Protein AF-0000000068601080 (afdb_homodimer)

Solvent-accessible surface area (backbone atoms only — not comparable to full-atom values): 17353 Å² total; per-residue (Å²): 136,83,79,78,81,78,76,80,78,76,79,77,74,76,77,76,74,72,73,73,73,66,69,70,67,55,60,70,76,68,55,70,66,41,68,50,76,50,75,50,63,46,42,68,66,45,46,52,53,50,23,64,68,40,53,38,71,32,44,40,51,32,81,87,41,61,14,24,73,41,31,69,57,75,30,83,54,38,27,47,54,66,63,56,60,55,36,36,54,56,14,50,43,24,71,77,40,62,26,50,38,72,39,31,40,38,39,37,47,70,42,85,45,47,64,66,45,52,29,36,41,36,41,28,36,64,42,71,60,88,46,39,36,33,27,41,36,40,32,22,34,62,88,79,57,50,60,24,37,35,41,42,33,32,30,39,42,37,73,89,138,83,80,78,79,78,75,79,79,76,78,76,72,76,76,75,73,72,72,74,74,67,68,70,67,55,60,69,76,70,55,71,66,41,68,52,76,48,74,49,62,45,44,67,65,45,46,52,52,49,22,64,68,40,52,37,71,32,45,39,50,31,82,88,40,63,14,23,71,40,31,67,55,76,29,82,55,38,28,45,54,66,64,57,62,54,36,36,55,56,14,51,44,25,71,75,39,61,27,50,38,72,40,30,38,38,38,38,48,69,42,84,46,46,64,66,43,51,29,36,41,36,44,28,36,64,43,72,60,88,46,37,36,34,29,41,37,39,31,22,33,63,89,78,57,51,60,24,36,35,40,41,33,33,30,40,42,36,71,90

Structure (mmCIF, N/CA/C/O backbone):
data_AF-0000000068601080-model_v1
#
loop_
_entity.id
_entity.type
_entity.pdbx_description
1 polymer 'MaoC-like domain'
#
loop_
_atom_site.group_PDB
_atom_site.id
_atom_site.type_symbol
_atom_site.label_atom_id
_atom_site.label_alt_id
_atom_site.label_comp_id
_atom_site.label_asym_id
_atom_site.label_entity_id
_atom_site.label_seq_id
_atom_site.pdbx_PDB_ins_code
_atom_site.Cartn_x
_atom_site.Cartn_y
_atom_site.Cartn_z
_atom_site.occupancy
_atom_site.B_iso_or_equiv
_atom_site.auth_seq_id
_atom_site.auth_comp_id
_atom_site.auth_asym_id
_atom_site.auth_atom_id
_atom_site.pdbx_PDB_model_num
ATOM 1 N N . MET A 1 1 ? 8.609 -62.25 -69.125 1 32.72 1 MET A N 1
ATOM 2 C CA . MET A 1 1 ? 7.523 -62 -68.188 1 32.72 1 MET A CA 1
ATOM 3 C C . MET A 1 1 ? 8.023 -61.219 -67 1 32.72 1 MET A C 1
ATOM 5 O O . MET A 1 1 ? 8.828 -61.75 -66.188 1 32.72 1 MET A O 1
ATOM 9 N N . LEU A 1 2 ? 8.219 -59.906 -67.125 1 37.47 2 LEU A N 1
ATOM 10 C CA . LEU A 1 2 ? 8.891 -58.875 -66.375 1 37.47 2 LEU A CA 1
ATOM 11 C C . LEU A 1 2 ? 8.125 -58.594 -65.062 1 37.47 2 LEU A C 1
ATOM 13 O O . LEU A 1 2 ? 6.977 -58.125 -65.062 1 37.47 2 LEU A O 1
ATOM 17 N N . ALA A 1 3 ? 8.344 -59.406 -64.062 1 38.16 3 ALA A N 1
ATOM 18 C CA . ALA A 1 3 ? 7.711 -59.375 -62.719 1 38.16 3 ALA A CA 1
ATOM 19 C C . ALA A 1 3 ? 7.926 -58 -62.062 1 38.16 3 ALA A C 1
ATOM 21 O O . ALA A 1 3 ? 9.062 -57.562 -61.906 1 38.16 3 ALA A O 1
ATOM 22 N N . ARG A 1 4 ? 7.043 -57 -62.25 1 35.06 4 ARG A N 1
ATOM 23 C CA . ARG A 1 4 ? 7.047 -55.656 -61.688 1 35.06 4 ARG A CA 1
ATOM 24 C C . ARG A 1 4 ? 6.996 -55.688 -60.188 1 35.06 4 ARG A C 1
ATOM 26 O O . ARG A 1 4 ? 6.078 -56.281 -59.594 1 35.06 4 ARG A O 1
ATOM 33 N N . ILE A 1 5 ? 8.102 -55.688 -59.406 1 36.66 5 ILE A N 1
ATOM 34 C CA . ILE A 1 5 ? 8.312 -55.656 -57.969 1 36.66 5 ILE A CA 1
ATOM 35 C C . ILE A 1 5 ? 7.645 -54.406 -57.375 1 36.66 5 ILE A C 1
ATOM 37 O O . ILE A 1 5 ? 8.016 -53.281 -57.719 1 36.66 5 ILE A O 1
ATOM 41 N N . THR A 1 6 ? 6.34 -54.406 -57.156 1 35.53 6 THR A N 1
ATOM 42 C CA . THR A 1 6 ? 5.621 -53.281 -56.531 1 35.53 6 THR A CA 1
ATOM 43 C C . THR A 1 6 ? 6.121 -53.062 -55.125 1 35.53 6 THR A C 1
ATOM 45 O O . THR A 1 6 ? 6.145 -53.969 -54.312 1 35.53 6 THR A O 1
ATOM 48 N N . ALA A 1 7 ? 7.133 -52.156 -54.875 1 38.5 7 ALA A N 1
ATOM 49 C CA . ALA A 1 7 ? 7.723 -51.75 -53.594 1 38.5 7 ALA A CA 1
ATOM 50 C C . ALA A 1 7 ? 6.668 -51.156 -52.688 1 38.5 7 ALA A C 1
ATOM 52 O O . ALA A 1 7 ? 5.902 -50.281 -53.094 1 38.5 7 ALA A O 1
ATOM 53 N N . PRO A 1 8 ? 6.133 -51.938 -51.688 1 40.75 8 PRO A N 1
ATOM 54 C CA . PRO A 1 8 ? 5.125 -51.375 -50.781 1 40.75 8 PRO A CA 1
ATOM 55 C C . PRO A 1 8 ? 5.613 -50.125 -50.031 1 40.75 8 PRO A C 1
ATOM 57 O O . PRO A 1 8 ? 6.781 -50.062 -49.625 1 40.75 8 PRO A O 1
ATOM 60 N N . SER A 1 9 ? 5.254 -48.906 -50.438 1 34.66 9 SER A N 1
ATOM 61 C CA . SER A 1 9 ? 5.566 -47.625 -49.781 1 34.66 9 SER A CA 1
ATOM 62 C C . SER A 1 9 ? 5.066 -47.594 -48.344 1 34.66 9 SER A C 1
ATOM 64 O O . SER A 1 9 ? 3.861 -47.656 -48.094 1 34.66 9 SER A O 1
ATOM 66 N N . ARG A 1 10 ? 5.66 -48.312 -47.406 1 35.09 10 ARG A N 1
ATOM 67 C CA . ARG A 1 10 ? 5.246 -48.25 -46 1 35.09 10 ARG A CA 1
ATOM 68 C C . ARG A 1 10 ? 5.25 -46.812 -45.5 1 35.09 10 ARG A C 1
ATOM 70 O O . ARG A 1 10 ? 6.254 -46.094 -45.625 1 35.09 10 ARG A O 1
ATOM 77 N N . ALA A 1 11 ? 4.121 -46.062 -45.5 1 37.97 11 ALA A N 1
ATOM 78 C CA . ALA A 1 11 ? 3.881 -44.75 -44.938 1 37.97 11 ALA A CA 1
ATOM 79 C C . ALA A 1 11 ? 4.309 -44.688 -43.469 1 37.97 11 ALA A C 1
ATOM 81 O O . ALA A 1 11 ? 3.869 -45.531 -42.656 1 37.97 11 ALA A O 1
ATOM 82 N N . TRP A 1 12 ? 5.594 -44.344 -43.125 1 34.25 12 TRP A N 1
ATOM 83 C CA . TRP A 1 12 ? 6.121 -44.062 -41.781 1 34.25 12 TRP A CA 1
ATOM 84 C C . TRP A 1 12 ? 5.285 -43.031 -41.062 1 34.25 12 TRP A C 1
ATOM 86 O O . TRP A 1 12 ? 5.133 -41.906 -41.562 1 34.25 12 TRP A O 1
ATOM 96 N N . THR A 1 13 ? 4.09 -43.406 -40.562 1 36.66 13 THR A N 1
ATOM 97 C CA . THR A 1 13 ? 3.389 -42.406 -39.75 1 36.66 13 THR A CA 1
ATOM 98 C C . THR A 1 13 ? 4.254 -41.969 -38.562 1 36.66 13 THR A C 1
ATOM 100 O O . THR A 1 13 ? 4.719 -42.781 -37.781 1 36.66 13 THR A O 1
ATOM 103 N N . PRO A 1 14 ? 4.957 -40.812 -38.688 1 38.06 14 PRO A N 1
ATOM 104 C CA . PRO A 1 14 ? 5.734 -40.344 -37.562 1 38.06 14 PRO A CA 1
ATOM 105 C C . PRO A 1 14 ? 4.879 -40.156 -36.312 1 38.06 14 PRO A C 1
ATOM 107 O O . PRO A 1 14 ? 3.822 -39.5 -36.375 1 38.06 14 PRO A O 1
ATOM 110 N N . THR A 1 15 ? 4.738 -41.156 -35.469 1 36.62 15 THR A N 1
ATOM 111 C CA . THR A 1 15 ? 4.188 -40.906 -34.156 1 36.62 15 THR A CA 1
ATOM 112 C C . THR A 1 15 ? 4.926 -39.781 -33.438 1 36.62 15 THR A C 1
ATOM 114 O O . THR A 1 15 ? 6.125 -39.875 -33.188 1 36.62 15 THR A O 1
ATOM 117 N N . SER A 1 16 ? 4.66 -38.469 -33.875 1 33.81 16 SER A N 1
ATOM 118 C CA . SER A 1 16 ? 5.191 -37.344 -33.125 1 33.81 16 SER A CA 1
ATOM 119 C C . SER A 1 16 ? 4.953 -37.5 -31.625 1 33.81 16 SER A C 1
ATOM 121 O O . SER A 1 16 ? 3.811 -37.594 -31.172 1 33.81 16 SER A O 1
ATOM 123 N N . LEU A 1 17 ? 5.77 -38.25 -30.938 1 36.44 17 LEU A N 1
ATOM 124 C CA . LEU A 1 17 ? 5.793 -38.156 -29.484 1 36.44 17 LEU A CA 1
ATOM 125 C C . LEU A 1 17 ? 5.922 -36.719 -29.031 1 36.44 17 LEU A C 1
ATOM 127 O O . LEU A 1 17 ? 6.977 -36.094 -29.203 1 36.44 17 LEU A O 1
ATOM 131 N N . PHE A 1 18 ? 4.93 -35.969 -29.172 1 36.31 18 PHE A N 1
ATOM 132 C CA . PHE A 1 18 ? 4.934 -34.719 -28.391 1 36.31 18 PHE A CA 1
ATOM 133 C C . PHE A 1 18 ? 5.219 -35 -26.922 1 36.31 18 PHE A C 1
ATOM 135 O O . PHE A 1 18 ? 4.352 -35.5 -26.203 1 36.31 18 PHE A O 1
ATOM 142 N N . SER A 1 19 ? 6.434 -35.438 -26.641 1 34.19 19 SER A N 1
ATOM 143 C CA . SER A 1 19 ? 6.809 -35.312 -25.234 1 34.19 19 SER A CA 1
ATOM 144 C C . SER A 1 19 ? 6.395 -33.969 -24.672 1 34.19 19 SER A C 1
ATOM 146 O O . SER A 1 19 ? 6.848 -32.906 -25.156 1 34.19 19 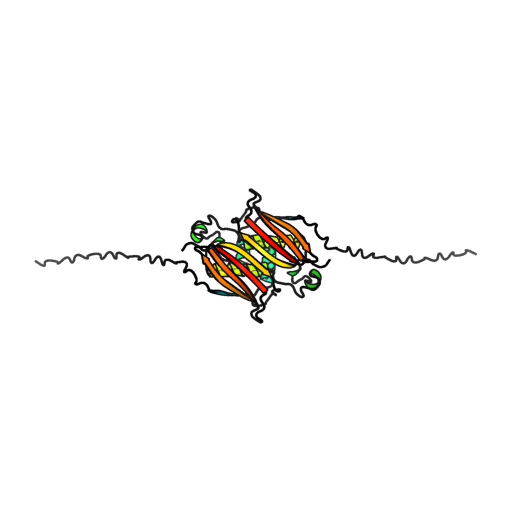SER A O 1
ATOM 148 N N . ARG A 1 20 ? 5.129 -33.812 -24.375 1 34.22 20 ARG A N 1
ATOM 149 C CA . ARG A 1 20 ? 4.746 -32.688 -23.5 1 34.22 20 ARG A CA 1
ATOM 150 C C . ARG A 1 20 ? 5.734 -32.531 -22.359 1 34.22 20 ARG A C 1
ATOM 152 O O . ARG A 1 20 ? 5.699 -33.312 -21.391 1 34.22 20 ARG A O 1
ATOM 159 N N . LEU A 1 21 ? 6.941 -32.156 -22.688 1 33.47 21 LEU A N 1
ATOM 160 C CA . LEU A 1 21 ? 7.727 -31.594 -21.594 1 33.47 21 LEU A CA 1
ATOM 161 C C . LEU A 1 21 ? 6.891 -30.625 -20.75 1 33.47 21 LEU A C 1
ATOM 163 O O . LEU A 1 21 ? 6.672 -29.484 -21.156 1 33.47 21 LEU A O 1
ATOM 167 N N . VAL A 1 22 ? 5.84 -31.094 -20.219 1 33.34 22 VAL A N 1
ATOM 168 C CA . VAL A 1 22 ? 5.312 -30.312 -19.109 1 33.34 22 VAL A CA 1
ATOM 169 C C . VAL A 1 22 ? 6.453 -29.906 -18.172 1 33.34 22 VAL A C 1
ATOM 171 O O . VAL A 1 22 ? 7.051 -30.766 -17.516 1 33.34 22 VAL A O 1
ATOM 174 N N . SER A 1 23 ? 7.395 -29.109 -18.688 1 34.5 23 SER A N 1
ATOM 175 C CA . SER A 1 23 ? 8.25 -28.484 -17.688 1 34.5 23 SER A CA 1
ATOM 176 C C . SER A 1 23 ? 7.473 -28.172 -16.406 1 34.5 23 SER A C 1
ATOM 178 O O . SER A 1 23 ? 6.48 -27.438 -16.453 1 34.5 23 SER A O 1
ATOM 180 N N . SER A 1 24 ? 7.336 -29.172 -15.578 1 35.19 24 SER A N 1
ATOM 181 C CA . SER A 1 24 ? 6.93 -28.859 -14.211 1 35.19 24 SER A CA 1
ATOM 182 C C . SER A 1 24 ? 7.465 -27.516 -13.766 1 35.19 24 SER A C 1
ATOM 184 O O . SER A 1 24 ? 8.672 -27.328 -13.617 1 35.19 24 SER A O 1
ATOM 186 N N . ARG A 1 25 ? 7.109 -26.453 -14.375 1 37.78 25 ARG A N 1
ATOM 187 C CA . ARG A 1 25 ? 7.434 -25.219 -13.672 1 37.78 25 ARG A CA 1
ATOM 188 C C . ARG A 1 25 ? 7.324 -25.391 -12.156 1 37.78 25 ARG A C 1
ATOM 190 O O . ARG A 1 25 ? 6.23 -25.328 -11.594 1 37.78 25 ARG A O 1
ATOM 197 N N . CYS A 1 26 ? 7.879 -26.531 -11.633 1 37.28 26 CYS A N 1
ATOM 198 C CA . CYS A 1 26 ? 8.031 -26.625 -10.188 1 37.28 26 CYS A CA 1
ATOM 199 C C . CYS A 1 26 ? 8.328 -25.266 -9.578 1 37.28 26 CYS A C 1
ATOM 201 O O . CYS A 1 26 ? 9.219 -24.547 -10.047 1 37.28 26 CYS A O 1
ATOM 203 N N . ALA A 1 27 ? 7.383 -24.469 -9.117 1 44.84 27 ALA A N 1
ATOM 204 C CA . ALA A 1 27 ? 7.695 -23.359 -8.219 1 44.84 27 ALA A CA 1
ATOM 205 C C . ALA A 1 27 ? 8.961 -23.641 -7.414 1 44.84 27 ALA A C 1
ATOM 207 O O . ALA A 1 27 ? 8.969 -24.516 -6.543 1 44.84 27 ALA A O 1
ATOM 208 N N . SER A 1 28 ? 10.07 -23.797 -7.945 1 47.91 28 SER A N 1
ATOM 209 C CA . SER A 1 28 ? 11.336 -23.938 -7.234 1 47.91 28 SER A CA 1
ATOM 210 C C . SER A 1 28 ? 11.344 -23.125 -5.945 1 47.91 28 SER A C 1
ATOM 212 O O . SER A 1 28 ? 11.031 -21.938 -5.957 1 47.91 28 SER A O 1
ATOM 214 N N . SER A 1 29 ? 10.906 -23.75 -4.742 1 59 29 SER A N 1
ATOM 215 C CA . SER A 1 29 ? 11.164 -23.203 -3.416 1 59 29 SER A CA 1
ATOM 216 C C . SER A 1 29 ? 12.453 -22.375 -3.396 1 59 29 SER A C 1
ATOM 218 O O . SER A 1 29 ? 13.508 -22.859 -3.812 1 59 29 SER A O 1
ATOM 220 N N . SER A 1 30 ? 12.273 -21.203 -3.625 1 64.94 30 SER A N 1
ATOM 221 C CA . SER A 1 30 ? 13.469 -20.391 -3.416 1 64.94 30 SER A CA 1
ATOM 222 C C . SER A 1 30 ? 14.141 -20.734 -2.09 1 64.94 30 SER A C 1
ATOM 224 O O . SER A 1 30 ? 13.469 -21.094 -1.123 1 64.94 30 SER A O 1
ATOM 226 N N . ARG A 1 31 ? 15.398 -20.938 -2.219 1 76.06 31 ARG A N 1
ATOM 227 C CA . ARG A 1 31 ? 16.172 -21.156 -1 1 76.06 31 ARG A CA 1
ATOM 228 C C . ARG A 1 31 ? 16.047 -19.969 -0.051 1 76.06 31 ARG A C 1
ATOM 230 O O . ARG A 1 31 ? 16.047 -18.812 -0.486 1 76.06 31 ARG A O 1
ATOM 237 N N . GLU A 1 32 ? 15.773 -20.328 1.201 1 84.56 32 GLU A N 1
ATOM 238 C CA . GLU A 1 32 ? 15.797 -19.28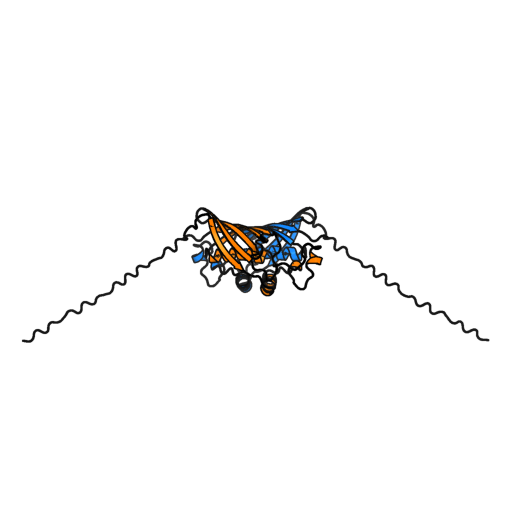1 2.223 1 84.56 32 GLU A CA 1
ATOM 239 C C . GLU A 1 32 ? 17.047 -18.406 2.094 1 84.56 32 GLU A C 1
ATOM 241 O O . GLU A 1 32 ? 18.141 -18.922 1.858 1 84.56 32 GLU A O 1
ATOM 246 N N . GLY A 1 33 ? 16.797 -17.078 1.943 1 85.38 33 GLY A N 1
ATOM 247 C CA . GLY A 1 33 ? 17.875 -16.109 1.733 1 85.38 33 GLY A CA 1
ATOM 248 C C . GLY A 1 33 ? 17.922 -15.578 0.315 1 85.38 33 GLY A C 1
ATOM 249 O O . GLY A 1 33 ? 18.562 -14.562 0.053 1 85.38 33 GLY A O 1
ATOM 250 N N . ALA A 1 34 ? 17.25 -16.25 -0.566 1 93.88 34 ALA A N 1
ATOM 251 C CA . ALA A 1 34 ? 17.172 -15.727 -1.932 1 93.88 34 ALA A CA 1
ATOM 252 C C . ALA A 1 34 ? 16.438 -14.383 -1.972 1 93.88 34 ALA A C 1
ATOM 254 O O . ALA A 1 34 ? 15.555 -14.133 -1.159 1 93.88 34 ALA A O 1
ATOM 255 N N . ALA A 1 35 ? 16.969 -13.531 -2.963 1 97.62 35 ALA A N 1
ATOM 256 C CA . ALA A 1 35 ? 16.359 -12.203 -3.055 1 97.62 35 ALA A CA 1
ATOM 257 C C . ALA A 1 35 ? 16.172 -11.789 -4.512 1 97.62 35 ALA A C 1
ATOM 259 O O . ALA A 1 35 ? 16.859 -12.289 -5.402 1 97.62 35 ALA A O 1
ATOM 260 N N . TYR A 1 36 ? 15.148 -11.062 -4.746 1 98 36 TYR A N 1
ATOM 261 C CA . TYR A 1 36 ? 14.891 -10.383 -6.012 1 98 36 TYR A CA 1
ATOM 262 C C . TYR A 1 36 ? 15 -8.867 -5.844 1 98 36 TYR A C 1
ATOM 264 O O . TYR A 1 36 ? 14.445 -8.305 -4.902 1 98 36 TYR A O 1
ATOM 272 N N . THR A 1 37 ? 15.789 -8.227 -6.758 1 98.31 37 THR A N 1
ATOM 273 C CA . THR A 1 37 ? 16.016 -6.789 -6.676 1 98.31 37 THR A CA 1
ATOM 274 C C . THR A 1 37 ? 15.719 -6.121 -8.016 1 98.31 37 THR A C 1
ATOM 276 O O . THR A 1 37 ? 15.992 -6.691 -9.078 1 98.31 37 THR A O 1
ATOM 279 N N . GLN A 1 38 ? 15.148 -4.957 -7.988 1 98.5 38 GLN A N 1
ATOM 280 C CA . GLN A 1 38 ? 14.953 -4.109 -9.156 1 98.5 38 GLN A CA 1
ATOM 281 C C . GLN A 1 38 ? 15.141 -2.635 -8.812 1 98.5 38 GLN A C 1
ATOM 283 O O . GLN A 1 38 ? 15.055 -2.254 -7.641 1 98.5 38 GLN A O 1
ATOM 288 N N . LYS A 1 39 ? 15.445 -1.848 -9.789 1 98.69 39 LYS A N 1
ATOM 289 C CA . LYS A 1 39 ? 15.547 -0.404 -9.602 1 98.69 39 LYS A CA 1
ATOM 290 C C . LYS A 1 39 ? 14.328 0.313 -10.164 1 98.69 39 LYS A C 1
ATOM 292 O O . LYS A 1 39 ? 13.688 -0.176 -11.102 1 98.69 39 LYS A O 1
ATOM 297 N N . ARG A 1 40 ? 14.039 1.429 -9.555 1 98.44 40 ARG A N 1
ATOM 298 C CA . ARG A 1 40 ? 12.891 2.227 -9.984 1 98.44 40 ARG A CA 1
ATOM 299 C C . ARG A 1 40 ? 13.086 3.697 -9.625 1 98.44 40 ARG A C 1
ATOM 301 O O . ARG A 1 40 ? 13.57 4.02 -8.547 1 98.44 40 ARG A O 1
ATOM 308 N N . THR A 1 41 ? 12.797 4.539 -10.562 1 98.69 41 THR A N 1
ATOM 309 C CA . THR A 1 41 ? 12.695 5.973 -10.312 1 98.69 41 THR A CA 1
ATOM 310 C C . THR A 1 41 ? 11.25 6.441 -10.422 1 98.69 41 THR A C 1
ATOM 312 O O . THR A 1 41 ? 10.57 6.16 -11.414 1 98.69 41 THR A O 1
ATOM 315 N N . PHE A 1 42 ? 10.773 7.105 -9.406 1 98.62 42 PHE A N 1
ATOM 316 C CA . PHE A 1 42 ? 9.414 7.629 -9.422 1 98.62 42 PHE A CA 1
ATOM 317 C C . PHE A 1 42 ? 9.383 9.047 -9.977 1 98.62 42 PHE A C 1
ATOM 319 O O . PHE A 1 42 ? 10.109 9.922 -9.5 1 98.62 42 PHE A O 1
ATOM 326 N N . THR A 1 43 ? 8.492 9.242 -10.914 1 98.38 43 THR A N 1
ATOM 327 C CA . THR A 1 43 ? 8.391 10.539 -11.578 1 98.38 43 THR A CA 1
ATOM 328 C C . THR A 1 43 ? 7.211 11.336 -11.031 1 98.38 43 THR A C 1
ATOM 330 O O . THR A 1 43 ? 6.383 10.797 -10.289 1 98.38 43 THR A O 1
ATOM 333 N N . GLU A 1 44 ? 7.176 12.633 -11.453 1 97.69 44 GLU A N 1
ATOM 334 C CA . GLU A 1 44 ? 6.02 13.453 -11.102 1 97.69 44 GLU A CA 1
ATOM 335 C C . GLU A 1 44 ? 4.734 12.867 -11.68 1 97.69 44 GLU A C 1
ATOM 337 O O . GLU A 1 44 ? 3.682 12.914 -11.039 1 97.69 44 GLU A O 1
ATOM 342 N N . ARG A 1 45 ? 4.828 12.352 -12.859 1 98.19 45 ARG A N 1
ATOM 343 C CA . ARG A 1 45 ? 3.668 11.734 -13.492 1 98.19 45 ARG A CA 1
ATOM 344 C C . ARG A 1 45 ? 3.193 10.523 -12.688 1 98.19 45 ARG A C 1
ATOM 346 O O . ARG A 1 45 ? 1.989 10.289 -12.57 1 98.19 45 ARG A O 1
ATOM 353 N N . ASP A 1 46 ? 4.141 9.734 -12.164 1 98.75 46 ASP A N 1
ATOM 354 C CA . ASP A 1 46 ? 3.77 8.609 -11.305 1 98.75 46 ASP A CA 1
ATOM 355 C C . ASP A 1 46 ? 2.967 9.086 -10.094 1 98.75 46 ASP A C 1
ATOM 357 O O . ASP A 1 46 ? 1.941 8.492 -9.758 1 98.75 46 ASP A O 1
ATOM 361 N N . VAL A 1 47 ? 3.451 10.18 -9.461 1 98.62 47 VAL A N 1
ATOM 362 C CA . VAL A 1 47 ? 2.812 10.727 -8.266 1 98.62 47 VAL A CA 1
ATOM 363 C C . VAL A 1 47 ? 1.401 11.195 -8.602 1 98.62 47 VAL A C 1
ATOM 365 O O . VAL A 1 47 ? 0.446 10.883 -7.891 1 98.62 47 VAL A O 1
ATOM 368 N N . GLU A 1 48 ? 1.26 11.867 -9.703 1 98.31 48 GLU A N 1
ATOM 369 C CA . GLU A 1 48 ? -0.04 12.383 -10.117 1 98.31 48 GLU A CA 1
ATOM 370 C C . GLU A 1 48 ? -1.002 11.242 -10.453 1 98.31 48 GLU A C 1
ATOM 372 O O . GLU A 1 48 ? -2.17 11.273 -10.062 1 98.31 48 GLU A O 1
ATOM 377 N N . THR A 1 49 ? -0.531 10.297 -11.188 1 98.88 49 THR A N 1
ATOM 378 C CA . THR A 1 49 ? -1.355 9.156 -11.562 1 98.88 49 THR A CA 1
ATOM 379 C C . THR A 1 49 ? -1.799 8.375 -10.328 1 98.88 49 THR A C 1
ATOM 381 O O . THR A 1 49 ? -2.967 7.996 -10.211 1 98.88 49 THR A O 1
ATOM 384 N N . PHE A 1 50 ? -0.866 8.172 -9.398 1 98.94 50 PHE A N 1
ATOM 385 C CA . PHE A 1 50 ? -1.185 7.445 -8.172 1 98.94 50 PHE A CA 1
ATOM 386 C C . PHE A 1 50 ? -2.221 8.195 -7.352 1 98.94 50 PHE A C 1
ATOM 388 O O . PHE A 1 50 ? -3.178 7.602 -6.852 1 98.94 50 PHE A O 1
ATOM 395 N N . ALA A 1 51 ? -2.012 9.484 -7.242 1 98.75 51 ALA A N 1
ATOM 396 C CA . ALA A 1 51 ? -2.98 10.305 -6.52 1 98.75 51 ALA A CA 1
ATOM 397 C C . ALA A 1 51 ? -4.367 10.188 -7.141 1 98.75 51 ALA A C 1
ATOM 399 O O . ALA A 1 51 ? -5.363 10.047 -6.43 1 98.75 51 ALA A O 1
ATOM 400 N N . SER A 1 52 ? -4.355 10.234 -8.398 1 98.44 52 SER A N 1
ATOM 401 C CA . SER A 1 52 ? -5.629 10.203 -9.117 1 98.44 52 SER A CA 1
ATOM 402 C C . SER A 1 52 ? -6.336 8.867 -8.922 1 98.44 52 SER A C 1
ATOM 404 O O . SER A 1 52 ? -7.535 8.828 -8.641 1 98.44 52 SER A O 1
ATOM 406 N N . VAL A 1 53 ? -5.629 7.781 -9 1 98.88 53 VAL A N 1
ATOM 407 C CA . VAL A 1 53 ? -6.281 6.477 -8.977 1 98.88 53 VAL A CA 1
ATOM 408 C C . VAL A 1 53 ? -6.629 6.094 -7.539 1 98.88 53 VAL A C 1
ATOM 410 O O . VAL A 1 53 ? -7.629 5.414 -7.297 1 98.88 53 VAL A O 1
ATOM 413 N N . THR A 1 54 ? -5.914 6.539 -6.547 1 98.75 54 THR A N 1
ATOM 414 C CA . THR A 1 54 ? -6.16 6.16 -5.16 1 98.75 54 THR A CA 1
ATOM 415 C C . THR A 1 54 ? -7.055 7.184 -4.465 1 98.75 54 THR A C 1
ATOM 417 O O . THR A 1 54 ? -7.688 6.883 -3.453 1 98.75 54 THR A O 1
ATOM 420 N N . GLY A 1 55 ? -6.953 8.422 -4.965 1 98.38 55 GLY A N 1
ATOM 421 C CA . GLY A 1 55 ? -7.645 9.523 -4.316 1 98.38 55 GLY A CA 1
ATOM 422 C C . GLY A 1 55 ? -6.812 10.203 -3.246 1 98.38 55 GLY A C 1
ATOM 423 O O . GLY A 1 55 ? -7.297 11.094 -2.547 1 98.38 55 GLY A O 1
ATOM 424 N N . ASP A 1 56 ? -5.617 9.75 -3.033 1 98.38 56 ASP A N 1
ATOM 425 C CA . ASP A 1 56 ? -4.75 10.383 -2.041 1 98.38 56 ASP A CA 1
ATOM 426 C C . ASP A 1 56 ? -4.176 11.688 -2.572 1 98.38 56 ASP A C 1
ATOM 428 O O . ASP A 1 56 ? -3.07 11.711 -3.119 1 98.38 56 ASP A O 1
ATOM 432 N N . MET A 1 57 ? -4.891 12.75 -2.275 1 97.5 57 MET A N 1
ATOM 433 C CA . MET A 1 57 ? -4.516 14.086 -2.73 1 97.5 57 MET A CA 1
ATOM 434 C C . MET A 1 57 ? -3.891 14.891 -1.597 1 97.5 57 MET A C 1
ATOM 436 O O . MET A 1 57 ? -4.047 16.109 -1.535 1 97.5 57 MET A O 1
ATOM 440 N N . ASN A 1 58 ? -3.295 14.234 -0.667 1 97.88 58 ASN A N 1
ATOM 441 C CA . ASN A 1 58 ? -2.594 14.906 0.422 1 97.88 58 ASN A CA 1
ATOM 442 C C . ASN A 1 58 ? -1.599 15.938 -0.104 1 97.88 58 ASN A C 1
ATOM 444 O O . ASN A 1 58 ? -0.757 15.617 -0.946 1 97.88 58 ASN A O 1
ATOM 448 N N . PRO A 1 59 ? -1.655 17.125 0.346 1 96.19 59 PRO A N 1
ATOM 449 C CA . PRO A 1 59 ? -0.788 18.188 -0.179 1 96.19 59 PRO A CA 1
ATOM 450 C C . PRO A 1 59 ? 0.696 17.891 0.016 1 96.19 59 PRO A C 1
ATOM 452 O O . PRO A 1 59 ? 1.544 18.469 -0.658 1 96.19 59 PRO A O 1
ATOM 455 N N . ILE A 1 60 ? 1.052 16.984 0.897 1 96.19 60 ILE A N 1
ATOM 456 C CA . ILE A 1 60 ? 2.449 16.656 1.147 1 96.19 60 ILE A CA 1
ATOM 457 C C . ILE A 1 60 ? 3.047 15.977 -0.082 1 96.19 60 ILE A C 1
ATOM 459 O O . ILE A 1 60 ? 4.266 15.82 -0.18 1 96.19 60 ILE A O 1
ATOM 463 N N . HIS A 1 61 ? 2.152 15.555 -1.014 1 97.75 61 HIS A N 1
ATOM 464 C CA . HIS A 1 61 ? 2.617 14.875 -2.215 1 97.75 61 HIS A CA 1
ATOM 465 C C . HIS A 1 61 ? 2.559 15.789 -3.43 1 97.75 61 HIS A C 1
ATOM 467 O O . HIS A 1 61 ? 3.025 15.43 -4.512 1 97.75 61 HIS A O 1
ATOM 473 N N . ASP A 1 62 ? 2.021 16.922 -3.312 1 94.69 62 ASP A N 1
ATOM 474 C CA . ASP A 1 62 ? 1.751 17.828 -4.418 1 94.69 62 ASP A CA 1
ATOM 475 C C . ASP A 1 62 ? 2.898 18.812 -4.605 1 94.69 62 ASP A C 1
ATOM 477 O O . ASP A 1 62 ? 3.17 19.641 -3.725 1 94.69 62 ASP A O 1
ATOM 481 N N . ALA A 1 63 ? 3.488 18.766 -5.75 1 89.5 63 ALA A N 1
ATOM 482 C CA . ALA A 1 63 ? 4.621 19.641 -6.047 1 89.5 63 ALA A CA 1
ATOM 483 C C . ALA A 1 63 ? 4.215 21.109 -5.98 1 89.5 63 ALA A C 1
ATOM 485 O O . ALA A 1 63 ? 5.062 21.984 -5.77 1 89.5 63 ALA A O 1
ATOM 486 N N . ARG A 1 64 ? 3.016 21.344 -6.207 1 88.81 64 ARG A N 1
ATOM 487 C CA . ARG A 1 64 ? 2.521 22.719 -6.227 1 88.81 64 ARG A CA 1
ATOM 488 C C . ARG A 1 64 ? 2.215 23.203 -4.816 1 88.81 64 ARG A C 1
ATOM 490 O O . ARG A 1 64 ? 2.004 24.406 -4.605 1 88.81 64 ARG A O 1
ATOM 497 N N . ALA A 1 65 ? 2.125 22.297 -3.955 1 87.06 65 ALA A N 1
ATOM 498 C CA . ALA A 1 65 ? 1.817 22.672 -2.574 1 87.06 65 ALA A CA 1
ATOM 499 C C . ALA A 1 65 ? 3.094 22.906 -1.773 1 87.06 65 ALA A C 1
ATOM 501 O O . ALA A 1 65 ? 4.188 22.547 -2.213 1 87.06 65 ALA A O 1
ATOM 502 N N . ASN A 1 66 ? 2.965 23.625 -0.718 1 85.56 66 ASN A N 1
ATOM 503 C CA . ASN A 1 66 ? 4.062 23.812 0.225 1 85.56 66 ASN A CA 1
ATOM 504 C C . ASN A 1 66 ? 4.07 22.734 1.305 1 85.56 66 ASN A C 1
ATOM 506 O O . ASN A 1 66 ? 3.553 22.953 2.404 1 85.56 66 ASN A O 1
ATOM 510 N N . ALA A 1 67 ? 4.777 21.625 0.962 1 82.94 67 ALA A N 1
ATOM 511 C CA . ALA A 1 67 ? 4.781 20.469 1.86 1 82.94 67 ALA A CA 1
ATOM 512 C C . ALA A 1 67 ? 5.316 20.844 3.238 1 82.94 67 ALA A C 1
ATOM 514 O O . ALA A 1 67 ? 4.844 20.344 4.258 1 82.94 67 ALA A O 1
ATOM 515 N N . SER A 1 68 ? 6.305 21.781 3.266 1 85.06 68 SER A N 1
ATOM 516 C CA . SER A 1 68 ? 6.895 22.219 4.527 1 85.06 68 SER A CA 1
ATOM 517 C C . SER A 1 68 ? 5.859 22.906 5.414 1 85.06 68 SER A C 1
ATOM 519 O O . SER A 1 68 ? 5.793 22.641 6.617 1 85.06 68 SER A O 1
ATOM 521 N N . ALA A 1 69 ? 5.082 23.641 4.836 1 85.31 69 ALA A N 1
ATOM 522 C CA . ALA A 1 69 ? 4.043 24.344 5.578 1 85.31 69 ALA A CA 1
ATOM 523 C C . ALA A 1 69 ? 2.998 23.359 6.117 1 85.31 69 ALA A C 1
ATOM 525 O O . ALA A 1 69 ? 2.535 23.5 7.254 1 85.31 69 ALA A O 1
ATOM 526 N N . TRP A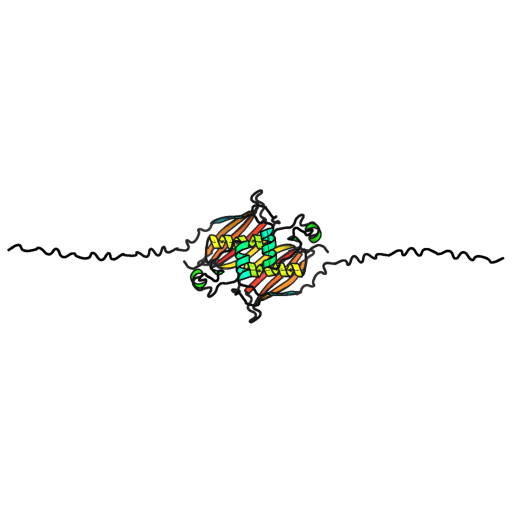 1 70 ? 2.789 22.312 5.375 1 85.06 70 TRP A N 1
ATOM 527 C CA . TRP A 1 70 ? 1.735 21.359 5.73 1 85.06 70 TRP A CA 1
ATOM 528 C C . TRP A 1 70 ? 2.201 20.422 6.832 1 85.06 70 TRP A C 1
ATOM 530 O O . TRP A 1 70 ? 1.382 19.812 7.527 1 85.06 70 TRP A O 1
ATOM 540 N N . THR A 1 71 ? 3.469 20.297 6.984 1 86.56 71 THR A N 1
ATOM 541 C CA . THR A 1 71 ? 3.975 19.297 7.914 1 86.56 71 THR A CA 1
ATOM 542 C C . THR A 1 71 ? 4.707 19.953 9.078 1 86.56 71 THR A C 1
ATOM 544 O O . THR A 1 71 ? 5.398 19.281 9.844 1 86.56 71 THR A O 1
ATOM 547 N N . GLY A 1 72 ? 4.648 21.234 9.133 1 83.38 72 GLY A N 1
ATOM 548 C CA . GLY A 1 72 ? 5.375 21.953 10.164 1 83.38 72 GLY A CA 1
ATOM 549 C C . GLY A 1 72 ? 6.883 21.844 10.031 1 83.38 72 GLY A C 1
ATOM 550 O O . GLY A 1 72 ? 7.598 21.75 11.031 1 83.38 72 GLY A O 1
ATOM 551 N N . GLY A 1 73 ? 7.309 21.688 8.812 1 84 73 GLY A N 1
ATOM 552 C CA . GLY A 1 73 ? 8.734 21.656 8.539 1 84 73 GLY A CA 1
ATOM 553 C C . GLY A 1 73 ? 9.305 20.25 8.461 1 84 73 GLY A C 1
ATOM 554 O O . GLY A 1 73 ? 10.484 20.062 8.156 1 84 73 GLY A O 1
ATOM 555 N N . LYS A 1 74 ? 8.531 19.297 8.656 1 83.81 74 LYS A N 1
ATOM 556 C CA . LYS A 1 74 ? 9.023 17.922 8.664 1 83.81 74 LYS A CA 1
ATOM 557 C C . LYS A 1 74 ? 9.422 17.469 7.258 1 83.81 74 LYS A C 1
ATOM 559 O O . LYS A 1 74 ? 10.359 16.688 7.094 1 83.81 74 LYS A O 1
ATOM 564 N N . LEU A 1 75 ? 8.664 17.969 6.289 1 88.12 75 LEU A N 1
ATOM 565 C CA . LEU A 1 75 ? 9.031 17.734 4.898 1 88.12 75 LEU A CA 1
ATOM 566 C C . LEU A 1 75 ? 9.477 19.031 4.223 1 88.12 75 LEU A C 1
ATOM 568 O O . LEU A 1 75 ? 8.742 20.016 4.211 1 88.12 75 LEU A O 1
ATOM 572 N N . ARG A 1 76 ? 10.602 19.016 3.676 1 85.12 76 ARG A N 1
ATOM 573 C CA . ARG A 1 76 ? 11.094 20.188 2.977 1 85.12 76 ARG A CA 1
ATOM 574 C C . ARG A 1 76 ? 10.562 20.25 1.548 1 85.12 76 ARG A C 1
ATOM 576 O O . ARG A 1 76 ? 10.359 21.328 0.998 1 85.12 76 ARG A O 1
ATOM 583 N N . GLU A 1 77 ? 10.43 19.141 0.999 1 90.56 77 GLU A N 1
ATOM 584 C CA . GLU A 1 77 ? 9.914 18.953 -0.355 1 90.56 77 GLU A CA 1
ATOM 585 C C . GLU A 1 77 ? 8.844 17.875 -0.398 1 90.56 77 GLU A C 1
ATOM 587 O O . GLU A 1 77 ? 8.75 17.047 0.51 1 90.56 77 GLU A O 1
ATOM 592 N N . PRO A 1 78 ? 8.016 17.984 -1.431 1 92.69 78 PRO A N 1
ATOM 593 C CA . PRO A 1 78 ? 6.988 16.938 -1.539 1 92.69 78 PRO A CA 1
ATOM 594 C C . PRO A 1 78 ? 7.582 15.539 -1.626 1 92.69 78 PRO A C 1
ATOM 596 O O . PRO A 1 78 ? 8.641 15.352 -2.221 1 92.69 78 PRO A O 1
ATOM 599 N N . ALA A 1 79 ? 6.914 14.656 -1.02 1 97.06 79 ALA A N 1
ATOM 600 C CA . ALA A 1 79 ? 7.352 13.258 -1.007 1 97.06 79 ALA A CA 1
ATOM 601 C C . ALA A 1 79 ? 6.496 12.406 -1.941 1 97.06 79 ALA A C 1
ATOM 603 O O . ALA A 1 79 ? 5.301 12.656 -2.104 1 97.06 79 ALA A O 1
ATOM 604 N N . VAL A 1 80 ? 7.129 11.445 -2.607 1 98.5 80 VAL A N 1
ATOM 605 C CA . VAL A 1 80 ? 6.383 10.375 -3.266 1 98.5 80 VAL A CA 1
ATOM 606 C C . VAL A 1 80 ? 5.5 9.656 -2.248 1 98.5 80 VAL A C 1
ATOM 608 O O . VAL A 1 80 ? 5.895 9.477 -1.096 1 98.5 80 VAL A O 1
ATOM 611 N N . HIS A 1 81 ? 4.297 9.305 -2.65 1 98.81 81 HIS A N 1
ATOM 612 C CA . HIS A 1 81 ? 3.455 8.531 -1.744 1 98.81 81 HIS A CA 1
ATOM 613 C C . HIS A 1 81 ? 4.184 7.289 -1.244 1 98.81 81 HIS A C 1
ATOM 615 O O . HIS A 1 81 ? 4.613 6.453 -2.041 1 98.81 81 HIS A O 1
ATOM 621 N N . GLY A 1 82 ? 4.25 7.113 0.102 1 98.81 82 GLY A N 1
ATOM 622 C CA . GLY A 1 82 ? 4.852 5.902 0.642 1 98.81 82 GLY A CA 1
ATOM 623 C C . GLY A 1 82 ? 4.211 4.633 0.114 1 98.81 82 GLY A C 1
ATOM 624 O O . GLY A 1 82 ? 4.898 3.643 -0.133 1 98.81 82 GLY A O 1
ATOM 625 N N . MET A 1 83 ? 2.936 4.648 -0.062 1 98.88 83 MET A N 1
ATOM 626 C CA . MET A 1 83 ? 2.205 3.473 -0.528 1 98.88 83 MET A CA 1
ATOM 627 C C . MET A 1 83 ? 2.5 3.195 -1.999 1 98.88 83 MET A C 1
ATOM 629 O O . MET A 1 83 ? 2.42 2.051 -2.447 1 98.88 83 MET A O 1
ATOM 633 N N . LEU A 1 84 ? 2.838 4.223 -2.781 1 98.94 84 LEU A N 1
ATOM 634 C CA . LEU A 1 84 ? 3.322 3.984 -4.137 1 98.94 84 LEU A CA 1
ATOM 635 C C . LEU A 1 84 ? 4.656 3.248 -4.117 1 98.94 84 LEU A C 1
ATOM 637 O O . LEU A 1 84 ? 4.836 2.258 -4.828 1 98.94 84 LEU A O 1
ATOM 641 N N . VAL A 1 85 ? 5.582 3.691 -3.297 1 98.94 85 VAL A N 1
ATOM 642 C CA . VAL A 1 85 ? 6.859 3.008 -3.139 1 98.94 85 VAL A CA 1
ATOM 643 C C . VAL A 1 85 ? 6.629 1.572 -2.674 1 98.94 85 VAL A C 1
ATOM 645 O O . VAL A 1 85 ? 7.184 0.631 -3.244 1 98.94 85 VAL A O 1
ATOM 648 N N . ALA A 1 86 ? 5.754 1.42 -1.694 1 98.94 86 ALA A N 1
ATOM 649 C CA . ALA A 1 86 ? 5.484 0.106 -1.115 1 98.94 86 ALA A CA 1
ATOM 650 C C . ALA A 1 86 ? 4.84 -0.823 -2.141 1 98.94 86 ALA A C 1
ATOM 652 O O . ALA A 1 86 ? 5.031 -2.041 -2.09 1 98.94 86 ALA A O 1
ATOM 653 N N . SER A 1 87 ? 4.07 -0.279 -3.033 1 98.94 87 SER A N 1
ATOM 654 C CA . SER A 1 87 ? 3.418 -1.093 -4.055 1 98.94 87 SER A CA 1
ATOM 655 C C . SER A 1 87 ? 4.441 -1.729 -4.988 1 98.94 87 SER A C 1
ATOM 657 O O . SER A 1 87 ? 4.141 -2.707 -5.676 1 98.94 87 SER A O 1
ATOM 659 N N . ALA A 1 88 ? 5.633 -1.217 -5.043 1 98.81 88 ALA A N 1
ATOM 660 C CA . ALA A 1 88 ? 6.695 -1.806 -5.852 1 98.81 88 ALA A CA 1
ATOM 661 C C . ALA A 1 88 ? 7.105 -3.172 -5.309 1 98.81 88 ALA A C 1
ATOM 663 O O . ALA A 1 88 ? 7.676 -3.99 -6.035 1 98.81 88 ALA A O 1
ATOM 664 N N . PHE A 1 89 ? 6.859 -3.445 -3.998 1 98.94 89 PHE A N 1
ATOM 665 C CA . PHE A 1 89 ? 7.168 -4.754 -3.438 1 98.94 89 PHE A CA 1
ATOM 666 C C . PHE A 1 89 ? 6.297 -5.832 -4.07 1 98.94 89 PHE A C 1
ATOM 668 O O . PHE A 1 89 ? 6.797 -6.891 -4.461 1 98.94 89 PHE A O 1
ATOM 675 N N . GLY A 1 90 ? 4.992 -5.527 -4.176 1 98.5 90 GLY A N 1
ATOM 676 C CA . GLY A 1 90 ? 4.109 -6.457 -4.863 1 98.5 90 GLY A CA 1
ATOM 677 C C . GLY A 1 90 ? 4.48 -6.668 -6.316 1 98.5 90 GLY A C 1
ATOM 678 O O . GLY A 1 90 ? 4.41 -7.789 -6.824 1 98.5 90 GLY A O 1
ATOM 679 N N . ALA A 1 91 ? 4.867 -5.598 -6.961 1 98.69 91 ALA A N 1
ATOM 680 C CA . ALA A 1 91 ? 5.301 -5.688 -8.352 1 98.69 91 ALA A CA 1
ATOM 681 C C . ALA A 1 91 ? 6.516 -6.602 -8.484 1 98.69 91 ALA A C 1
ATOM 683 O O . ALA A 1 91 ? 6.566 -7.453 -9.375 1 98.69 91 ALA A O 1
ATOM 684 N N . ALA A 1 92 ? 7.48 -6.402 -7.621 1 98.69 92 ALA A N 1
ATOM 685 C CA . ALA A 1 92 ? 8.68 -7.238 -7.617 1 98.69 92 ALA A CA 1
ATOM 686 C C . ALA A 1 92 ? 8.328 -8.703 -7.379 1 98.69 92 ALA A C 1
ATOM 688 O O . ALA A 1 92 ? 8.844 -9.594 -8.062 1 98.69 92 ALA A O 1
ATOM 689 N N . LEU A 1 93 ? 7.465 -8.922 -6.418 1 98.19 93 LEU A N 1
ATOM 690 C CA . LEU A 1 93 ? 7.07 -10.297 -6.113 1 98.19 93 LEU A CA 1
ATOM 691 C C . LEU A 1 93 ? 6.367 -10.938 -7.301 1 98.19 93 LEU A C 1
ATOM 693 O O . LEU A 1 93 ? 6.609 -12.109 -7.617 1 98.19 93 LEU A O 1
ATOM 697 N N . ALA A 1 94 ? 5.508 -10.164 -7.934 1 97 94 ALA A N 1
ATOM 698 C CA . ALA A 1 94 ? 4.781 -10.68 -9.094 1 97 94 ALA A CA 1
ATOM 699 C C . ALA A 1 94 ? 5.746 -11.086 -10.211 1 97 94 ALA A C 1
ATOM 701 O O . ALA A 1 94 ? 5.488 -12.047 -10.938 1 97 94 ALA A O 1
ATOM 702 N N . ARG A 1 95 ? 6.797 -10.328 -10.367 1 97.19 95 ARG A N 1
ATOM 703 C CA . ARG A 1 95 ? 7.809 -10.672 -11.367 1 97.19 95 ARG A CA 1
ATOM 704 C C . ARG A 1 95 ? 8.586 -11.914 -10.953 1 97.19 95 ARG A C 1
ATOM 706 O O . ARG A 1 95 ? 8.883 -12.773 -11.789 1 97.19 95 ARG A O 1
ATOM 713 N N . TRP A 1 96 ? 8.891 -12.055 -9.703 1 96.5 96 TRP A N 1
ATOM 714 C CA . TRP A 1 96 ? 9.688 -13.164 -9.188 1 96.5 96 TRP A CA 1
ATOM 715 C C . TRP A 1 96 ? 8.859 -14.438 -9.086 1 96.5 96 TRP A C 1
ATOM 717 O O . TRP A 1 96 ? 9.328 -15.523 -9.43 1 96.5 96 TRP A O 1
ATOM 727 N N . LYS A 1 97 ? 7.625 -14.25 -8.617 1 94.69 97 LYS A N 1
ATOM 728 C CA . LYS A 1 97 ? 6.695 -15.344 -8.383 1 94.69 97 LYS A CA 1
ATOM 729 C C . LYS A 1 97 ? 5.301 -15.008 -8.906 1 94.69 97 LYS A C 1
ATOM 731 O O . LYS A 1 97 ? 4.367 -14.82 -8.125 1 94.69 97 LYS A O 1
ATOM 736 N N . PRO A 1 98 ? 5.152 -15.102 -10.242 1 94.19 98 PRO A N 1
ATOM 737 C CA . PRO A 1 98 ? 3.822 -14.812 -10.781 1 94.19 98 PRO A CA 1
ATOM 738 C C . PRO A 1 98 ? 2.73 -15.688 -10.164 1 94.19 98 PRO A C 1
ATOM 740 O O . PRO A 1 98 ? 2.943 -16.875 -9.945 1 94.19 98 PRO A O 1
ATOM 743 N N . GLY A 1 99 ? 1.624 -15.055 -9.836 1 94.81 99 GLY A N 1
ATOM 744 C CA . GLY A 1 99 ? 0.515 -15.789 -9.258 1 94.81 99 GLY A CA 1
ATOM 745 C C . GLY A 1 99 ? 0.496 -15.742 -7.742 1 94.81 99 GLY A C 1
ATOM 746 O O . GLY A 1 99 ? -0.462 -16.203 -7.113 1 94.81 99 GLY A O 1
ATOM 747 N N . ALA A 1 100 ? 1.555 -15.133 -7.145 1 96.06 100 ALA A N 1
ATOM 748 C CA . ALA A 1 100 ? 1.591 -15 -5.688 1 96.06 100 ALA A CA 1
ATOM 749 C C . ALA A 1 100 ? 0.477 -14.086 -5.191 1 96.06 100 ALA A C 1
ATOM 751 O O . ALA A 1 100 ? 0.187 -13.055 -5.812 1 96.06 100 ALA A O 1
ATOM 752 N N . VAL A 1 101 ? -0.097 -14.461 -4.055 1 96.38 101 VAL A N 1
ATOM 753 C CA . VAL A 1 101 ? -1.173 -13.688 -3.441 1 96.38 101 VAL A CA 1
ATOM 754 C C . VAL A 1 101 ? -0.697 -13.102 -2.115 1 96.38 101 VAL A C 1
ATOM 756 O O . VAL A 1 101 ? -0.25 -13.836 -1.229 1 96.38 101 VAL A O 1
ATOM 759 N N . TYR A 1 102 ? -0.792 -11.789 -1.981 1 96.81 102 TYR A N 1
ATOM 760 C CA . TYR A 1 102 ? -0.443 -11.148 -0.717 1 96.81 102 TYR A CA 1
ATOM 761 C C . TYR A 1 102 ? -1.42 -11.547 0.382 1 96.81 102 TYR A C 1
ATOM 763 O O . TYR A 1 102 ? -2.637 -11.445 0.207 1 96.81 102 TYR A O 1
ATOM 771 N N . ALA A 1 103 ? -0.845 -11.977 1.46 1 98.38 103 ALA A N 1
ATOM 772 C CA . ALA A 1 103 ? -1.651 -12.258 2.646 1 98.38 103 ALA A CA 1
ATOM 773 C C . ALA A 1 103 ? -1.528 -11.133 3.67 1 98.38 103 ALA A C 1
ATOM 775 O O . ALA A 1 103 ? -2.5 -10.797 4.348 1 98.38 103 ALA A O 1
ATOM 776 N N . SER A 1 104 ? -0.355 -10.602 3.826 1 98.94 104 SER A N 1
ATOM 777 C CA . SER A 1 104 ? -0.161 -9.453 4.703 1 98.94 104 SER A CA 1
ATOM 778 C C . SER A 1 104 ? 1.084 -8.664 4.309 1 98.94 104 SER A C 1
ATOM 780 O O . SER A 1 104 ? 1.953 -9.18 3.602 1 98.94 104 SER A O 1
ATOM 782 N N . GLN A 1 105 ? 1.163 -7.406 4.766 1 98.94 105 GLN A N 1
ATOM 783 C CA . GLN A 1 105 ? 2.305 -6.512 4.59 1 98.94 105 GLN A CA 1
ATOM 784 C C . GLN A 1 105 ? 2.432 -5.543 5.758 1 98.94 105 GLN A C 1
ATOM 786 O O . GLN A 1 105 ? 1.498 -4.793 6.055 1 98.94 105 GLN A O 1
ATOM 791 N N . GLU A 1 106 ? 3.543 -5.617 6.43 1 98.94 106 GLU A N 1
ATOM 792 C CA . GLU A 1 106 ? 3.939 -4.598 7.398 1 98.94 106 GLU A CA 1
ATOM 793 C C . GLU A 1 106 ? 4.883 -3.576 6.766 1 98.94 106 GLU A C 1
ATOM 795 O O . GLU A 1 106 ? 5.859 -3.947 6.113 1 98.94 106 GLU A O 1
ATOM 800 N N . LEU A 1 107 ? 4.535 -2.35 6.992 1 98.94 107 LEU A N 1
ATOM 801 C CA . LEU A 1 107 ? 5.328 -1.282 6.395 1 98.94 107 LEU A CA 1
ATOM 802 C C . LEU A 1 107 ? 5.746 -0.262 7.449 1 98.94 107 LEU A C 1
ATOM 804 O O . LEU A 1 107 ? 4.922 0.185 8.25 1 98.94 107 LEU A O 1
ATOM 808 N N . LYS A 1 108 ? 6.953 0.069 7.43 1 98.94 108 LYS A N 1
ATOM 809 C CA . LYS A 1 108 ? 7.492 1.231 8.133 1 98.94 108 LYS A CA 1
ATOM 810 C C . LYS A 1 108 ? 8.047 2.26 7.152 1 98.94 108 LYS A C 1
ATOM 812 O O . LYS A 1 108 ? 8.914 1.94 6.336 1 98.94 108 LYS A O 1
ATOM 817 N N . PHE A 1 109 ? 7.512 3.408 7.211 1 98.75 109 PHE A N 1
ATOM 818 C CA . PHE A 1 109 ? 7.992 4.512 6.383 1 98.75 109 PHE A CA 1
ATOM 819 C C . PHE A 1 109 ? 9.07 5.305 7.113 1 98.75 109 PHE A C 1
ATOM 821 O O . PHE A 1 109 ? 8.758 6.18 7.926 1 98.75 109 PHE A O 1
ATOM 828 N N . ARG A 1 110 ? 10.289 5.121 6.715 1 98.5 110 ARG A N 1
ATOM 829 C CA . ARG A 1 110 ? 11.445 5.52 7.508 1 98.5 110 ARG A CA 1
ATOM 830 C C . ARG A 1 110 ? 11.945 6.898 7.094 1 98.5 110 ARG A C 1
ATOM 832 O O . ARG A 1 110 ? 12.422 7.668 7.93 1 98.5 110 ARG A O 1
ATOM 839 N N . ALA A 1 111 ? 11.953 7.164 5.855 1 97.69 111 ALA A N 1
ATOM 840 C CA . ALA A 1 111 ? 12.406 8.422 5.266 1 97.69 111 ALA A CA 1
ATOM 841 C C . ALA A 1 111 ? 11.625 8.742 3.994 1 97.69 111 ALA A C 1
ATOM 843 O O . ALA A 1 111 ? 11.164 7.832 3.301 1 97.69 111 ALA A O 1
ATOM 844 N N . PRO A 1 112 ? 11.492 10 3.68 1 97.31 112 PRO A N 1
ATOM 845 C CA . PRO A 1 112 ? 10.75 10.344 2.465 1 97.31 112 PRO A CA 1
ATOM 846 C C . PRO A 1 112 ? 11.508 9.977 1.189 1 97.31 112 PRO A C 1
ATOM 848 O O . PRO A 1 112 ? 12.734 10.078 1.141 1 97.31 112 PRO A O 1
ATOM 851 N N . THR A 1 113 ? 10.758 9.453 0.248 1 98.12 113 THR A N 1
ATOM 852 C CA . THR A 1 113 ? 11.25 9.305 -1.117 1 98.12 113 THR A CA 1
ATOM 853 C C . THR A 1 113 ? 10.906 10.531 -1.953 1 98.12 113 THR A C 1
ATOM 855 O O . THR A 1 113 ? 9.797 11.062 -1.866 1 98.12 113 THR A O 1
ATOM 858 N N . ARG A 1 114 ? 11.875 10.969 -2.797 1 96.38 114 ARG A N 1
ATOM 859 C CA . ARG A 1 114 ? 11.656 12.148 -3.619 1 96.38 114 ARG A CA 1
ATOM 860 C C . ARG A 1 114 ? 11.5 11.773 -5.09 1 96.38 114 ARG A C 1
ATOM 862 O O . ARG A 1 114 ? 12.062 10.781 -5.547 1 96.38 114 ARG A O 1
ATOM 869 N N . VAL A 1 115 ? 10.734 12.602 -5.719 1 97.44 115 VAL A N 1
ATOM 870 C CA . VAL A 1 115 ? 10.602 12.445 -7.164 1 97.44 115 VAL A CA 1
ATOM 871 C C . VAL A 1 115 ? 11.977 12.5 -7.82 1 97.44 115 VAL A C 1
ATOM 873 O O . VAL A 1 115 ? 12.805 13.336 -7.469 1 97.44 115 VAL A O 1
ATOM 876 N N . GLY A 1 116 ? 12.195 11.523 -8.68 1 97.44 116 GLY A N 1
ATOM 877 C CA . GLY A 1 116 ? 13.422 11.539 -9.461 1 97.44 116 GLY A CA 1
ATOM 878 C C . GLY A 1 116 ? 14.539 10.742 -8.82 1 97.44 116 GLY A C 1
ATOM 879 O O . GLY A 1 116 ? 15.57 10.484 -9.453 1 97.44 116 GLY A O 1
ATOM 880 N N . GLU A 1 117 ? 14.367 10.367 -7.59 1 96.62 117 GLU A N 1
ATOM 881 C CA . GLU A 1 117 ? 15.391 9.578 -6.914 1 96.62 117 GLU A CA 1
ATOM 882 C C . GLU A 1 117 ? 15.344 8.117 -7.359 1 96.62 117 GLU A C 1
ATOM 884 O O . GLU A 1 117 ? 14.273 7.527 -7.477 1 96.62 117 GLU A O 1
ATOM 889 N N . GLU A 1 118 ? 16.516 7.613 -7.68 1 98.56 118 GLU A N 1
ATOM 890 C CA . GLU A 1 118 ? 16.578 6.195 -8.023 1 98.56 118 GLU A CA 1
ATOM 891 C C . GLU A 1 118 ? 16.531 5.324 -6.77 1 98.56 118 GLU A C 1
ATOM 893 O O . GLU A 1 118 ? 17.344 5.5 -5.855 1 98.56 118 GLU A O 1
ATOM 898 N N . MET A 1 119 ? 15.648 4.398 -6.766 1 98.88 119 MET A N 1
ATOM 899 C CA . MET A 1 119 ? 15.438 3.508 -5.629 1 98.88 119 MET A CA 1
ATOM 900 C C . MET A 1 119 ? 15.781 2.068 -5.992 1 98.88 119 MET A C 1
ATOM 902 O O . MET A 1 119 ? 15.625 1.659 -7.145 1 98.88 119 MET A O 1
ATOM 906 N N . GLU A 1 120 ? 16.281 1.348 -5.055 1 98.94 120 GLU A N 1
ATOM 907 C CA . GLU A 1 120 ? 16.391 -0.105 -5.141 1 98.94 120 GLU A CA 1
ATOM 908 C C . GLU A 1 120 ? 15.305 -0.789 -4.316 1 98.94 120 GLU A C 1
ATOM 910 O O . GLU A 1 120 ? 15.18 -0.542 -3.117 1 98.94 120 GLU A O 1
ATOM 915 N N . ILE A 1 121 ? 14.523 -1.597 -4.984 1 98.94 121 ILE A N 1
ATOM 916 C CA . ILE A 1 121 ? 13.453 -2.379 -4.371 1 98.94 121 ILE A CA 1
ATOM 917 C C . ILE A 1 121 ? 13.914 -3.828 -4.199 1 98.94 121 ILE A C 1
ATOM 919 O O . ILE A 1 121 ? 14.297 -4.48 -5.172 1 98.94 121 ILE A O 1
ATOM 923 N N . GLU A 1 122 ? 13.82 -4.273 -2.959 1 98.81 122 GLU A N 1
ATOM 924 C CA . GLU A 1 122 ? 14.289 -5.625 -2.691 1 98.81 122 GLU A CA 1
ATOM 925 C C . GLU A 1 122 ? 13.242 -6.438 -1.935 1 98.81 122 GLU A C 1
ATOM 927 O O . GLU A 1 122 ? 12.633 -5.941 -0.99 1 98.81 122 GLU A O 1
ATOM 932 N N . ILE A 1 123 ? 13.07 -7.652 -2.365 1 98.69 123 ILE A N 1
ATOM 933 C CA . ILE A 1 123 ? 12.297 -8.656 -1.647 1 98.69 123 ILE A CA 1
ATOM 934 C C . ILE A 1 123 ? 13.156 -9.898 -1.403 1 98.69 123 ILE A C 1
ATOM 936 O O . ILE A 1 123 ? 13.719 -10.469 -2.344 1 98.69 123 ILE A O 1
ATOM 940 N N . ALA A 1 124 ? 13.281 -10.234 -0.134 1 98.56 124 ALA A N 1
ATOM 941 C CA . ALA A 1 124 ? 14.133 -11.359 0.235 1 98.56 124 ALA A CA 1
ATOM 942 C C . ALA A 1 124 ? 13.352 -12.414 1.008 1 98.56 124 ALA A C 1
ATOM 944 O O . ALA A 1 124 ? 12.672 -12.102 1.988 1 98.56 124 ALA A O 1
ATOM 945 N N . LEU A 1 125 ? 13.492 -13.68 0.604 1 98.38 125 LEU A N 1
ATOM 946 C CA . LEU A 1 125 ? 12.789 -14.773 1.258 1 98.38 125 LEU A CA 1
ATOM 947 C C . LEU A 1 125 ? 13.367 -15.047 2.641 1 98.38 125 LEU A C 1
ATOM 949 O O . LEU A 1 125 ? 14.562 -15.336 2.77 1 98.38 125 LEU A O 1
ATOM 953 N N . ILE A 1 126 ? 12.547 -14.953 3.623 1 98 126 ILE A N 1
ATOM 954 C CA . ILE A 1 126 ? 12.945 -15.25 4.996 1 98 126 ILE A CA 1
ATOM 955 C C . ILE A 1 126 ? 12.734 -16.734 5.277 1 98 126 ILE A C 1
ATOM 957 O O . ILE A 1 126 ? 13.641 -17.422 5.766 1 98 126 ILE A O 1
ATOM 961 N N . ARG A 1 127 ? 11.523 -17.141 4.961 1 96.62 127 ARG A N 1
ATOM 962 C CA . ARG A 1 127 ? 11.141 -18.531 5.215 1 96.62 127 ARG A CA 1
ATOM 963 C C . ARG A 1 127 ? 9.945 -18.922 4.348 1 96.62 127 ARG A C 1
ATOM 965 O O . ARG A 1 127 ? 9.102 -18.094 4.023 1 96.62 127 ARG A O 1
ATOM 972 N N . GLN A 1 128 ? 9.945 -20.172 4.023 1 95.12 128 GLN A N 1
ATOM 973 C CA . GLN A 1 128 ? 8.812 -20.719 3.283 1 95.12 128 GLN A CA 1
ATOM 974 C C . GLN A 1 128 ? 8.305 -22 3.938 1 95.12 128 GLN A C 1
ATOM 976 O O . GLN A 1 128 ? 9.102 -22.891 4.273 1 95.12 128 GLN A O 1
ATOM 981 N N . SER A 1 129 ? 7.07 -22.047 4.211 1 94.44 129 SER A N 1
ATOM 982 C CA . SER A 1 129 ? 6.367 -23.234 4.703 1 94.44 129 SER A CA 1
ATOM 983 C C . SER A 1 129 ? 5.211 -23.594 3.783 1 94.44 129 SER A C 1
ATOM 985 O O . SER A 1 129 ? 4.129 -23.016 3.873 1 94.44 129 SER A O 1
ATOM 987 N N . GLY A 1 130 ? 5.414 -24.688 2.982 1 92.69 130 GLY A N 1
ATOM 988 C CA . GLY A 1 130 ? 4.43 -24.969 1.953 1 92.69 130 GLY A CA 1
ATOM 989 C C . GLY A 1 130 ? 4.266 -23.844 0.953 1 92.69 130 GLY A C 1
ATOM 990 O O . GLY A 1 130 ? 5.242 -23.391 0.356 1 92.69 130 GLY A O 1
ATOM 991 N N . THR A 1 131 ? 2.984 -23.391 0.863 1 93.69 131 THR A N 1
ATOM 992 C CA . THR A 1 131 ? 2.727 -22.328 -0.098 1 93.69 131 THR A CA 1
ATOM 993 C C . THR A 1 131 ? 2.857 -20.953 0.565 1 93.69 131 THR A C 1
ATOM 995 O O . THR A 1 131 ? 2.777 -19.922 -0.107 1 93.69 131 THR A O 1
ATOM 998 N N . ARG A 1 132 ? 3.086 -21 1.833 1 96 132 ARG A N 1
ATOM 999 C CA . ARG A 1 132 ? 3.219 -19.734 2.553 1 96 132 ARG A CA 1
ATOM 1000 C C . ARG A 1 132 ? 4.672 -19.281 2.598 1 96 132 ARG A C 1
ATOM 1002 O O . ARG A 1 132 ? 5.555 -20.047 2.994 1 96 132 ARG A O 1
ATOM 1009 N N . ALA A 1 133 ? 4.914 -18.094 2.174 1 97.56 133 ALA A N 1
ATOM 1010 C CA . ALA A 1 133 ? 6.277 -17.562 2.139 1 97.56 133 ALA A CA 1
ATOM 1011 C C . ALA A 1 133 ? 6.344 -16.172 2.771 1 97.56 133 ALA A C 1
ATOM 1013 O O . ALA A 1 133 ? 5.504 -15.32 2.496 1 97.56 133 ALA A O 1
ATOM 1014 N N . ARG A 1 134 ? 7.328 -15.992 3.643 1 98.56 134 ARG A N 1
ATOM 1015 C CA . ARG A 1 134 ? 7.582 -14.711 4.301 1 98.56 134 ARG A CA 1
ATOM 1016 C C . ARG A 1 134 ? 8.773 -14 3.678 1 98.56 134 ARG A C 1
ATOM 1018 O O . ARG A 1 134 ? 9.836 -14.602 3.486 1 98.56 134 ARG A O 1
ATOM 1025 N N . TYR A 1 135 ? 8.609 -12.75 3.383 1 98.69 135 TYR A N 1
ATOM 1026 C CA . TYR A 1 135 ? 9.648 -11.969 2.711 1 98.69 135 TYR A CA 1
ATOM 1027 C C . TYR A 1 135 ? 10 -10.719 3.512 1 98.69 135 TYR A C 1
ATOM 1029 O O . TYR A 1 135 ? 9.109 -10.07 4.074 1 98.69 135 TYR A O 1
ATOM 1037 N N . GLU A 1 136 ? 11.258 -10.422 3.58 1 98.81 136 GLU A N 1
ATOM 1038 C CA . GLU A 1 136 ? 11.68 -9.062 3.928 1 98.81 136 GLU A CA 1
ATOM 1039 C C . GLU A 1 136 ? 11.562 -8.125 2.729 1 98.81 136 GLU A C 1
ATOM 1041 O O . GLU A 1 136 ? 11.984 -8.469 1.624 1 98.81 136 GLU A O 1
ATOM 1046 N N . THR A 1 137 ? 10.984 -6.996 2.896 1 98.94 137 THR A N 1
ATOM 1047 C CA . THR A 1 137 ? 10.82 -6.004 1.842 1 98.94 137 THR A CA 1
ATOM 1048 C C . THR A 1 137 ? 11.57 -4.719 2.193 1 98.94 137 THR A C 1
ATOM 1050 O O . THR A 1 137 ? 11.461 -4.219 3.316 1 98.94 137 THR A O 1
ATOM 1053 N N . THR A 1 138 ? 12.375 -4.199 1.231 1 98.94 138 THR A N 1
ATOM 1054 C CA . THR A 1 138 ? 13.164 -2.998 1.491 1 98.94 138 THR A CA 1
ATOM 1055 C C . THR A 1 138 ? 13.242 -2.123 0.243 1 98.94 138 THR A C 1
ATOM 1057 O O . THR A 1 138 ? 13.508 -2.621 -0.853 1 98.94 138 THR A O 1
ATOM 1060 N N . ALA A 1 139 ? 12.984 -0.896 0.418 1 98.94 139 ALA A N 1
ATOM 1061 C CA . ALA A 1 139 ? 13.234 0.126 -0.594 1 98.94 139 ALA A CA 1
ATOM 1062 C C . ALA A 1 139 ? 14.258 1.142 -0.104 1 98.94 139 ALA A C 1
ATOM 1064 O O . ALA A 1 139 ? 14.047 1.812 0.909 1 98.94 139 ALA A O 1
ATOM 1065 N N . ARG A 1 140 ? 15.328 1.282 -0.79 1 98.88 140 ARG A N 1
ATOM 1066 C CA . ARG A 1 140 ? 16.391 2.174 -0.347 1 98.88 140 ARG A CA 1
ATOM 1067 C C . ARG A 1 140 ? 16.875 3.057 -1.492 1 98.88 140 ARG A C 1
ATOM 1069 O O . ARG A 1 140 ? 16.828 2.652 -2.656 1 98.88 140 ARG A O 1
ATOM 1076 N N . ARG A 1 141 ? 17.375 4.203 -1.147 1 98.62 141 ARG A N 1
ATOM 1077 C CA . ARG A 1 141 ? 18 5.09 -2.121 1 98.62 141 ARG A CA 1
ATOM 1078 C C . ARG A 1 141 ? 19.312 4.5 -2.627 1 98.62 141 ARG A C 1
ATOM 1080 O O . ARG A 1 141 ? 20.188 4.137 -1.834 1 98.62 141 ARG A O 1
ATOM 1087 N N . VAL A 1 142 ? 19.438 4.52 -3.924 1 98.44 142 VAL A N 1
ATOM 1088 C CA . VAL A 1 142 ? 20.641 3.922 -4.508 1 98.44 142 VAL A CA 1
ATOM 1089 C C . VAL A 1 142 ? 21.859 4.77 -4.164 1 98.44 142 VAL A C 1
ATOM 1091 O O . VAL A 1 142 ? 22.922 4.234 -3.834 1 98.44 142 VAL A O 1
ATOM 1094 N N . LYS A 1 143 ? 21.656 6.016 -4.199 1 97.38 143 LYS A N 1
ATOM 1095 C CA . LYS A 1 143 ? 22.766 6.953 -4.066 1 97.38 143 LYS A CA 1
ATOM 1096 C C . LYS A 1 143 ? 23.438 6.816 -2.703 1 97.38 143 LYS A C 1
ATOM 1098 O O . LYS A 1 143 ? 24.672 6.84 -2.604 1 97.38 143 LYS A O 1
ATOM 1103 N N . CYS A 1 144 ? 22.688 6.648 -1.604 1 97.75 144 CYS A N 1
ATOM 1104 C CA . CYS A 1 144 ? 23.312 6.738 -0.288 1 97.75 144 CYS A CA 1
ATOM 1105 C C . CYS A 1 144 ? 22.953 5.527 0.566 1 97.75 144 CYS A C 1
ATOM 1107 O O . CYS A 1 144 ? 23.453 5.383 1.684 1 97.75 144 CYS A O 1
ATOM 1109 N N . GLY A 1 145 ? 22.047 4.75 0.103 1 98 145 GLY A N 1
ATOM 1110 C CA . GLY A 1 145 ? 21.719 3.527 0.819 1 98 145 GLY A CA 1
ATOM 1111 C C . GLY A 1 145 ? 20.656 3.715 1.873 1 98 145 GLY A C 1
ATOM 1112 O O . GLY A 1 145 ? 20.234 2.752 2.52 1 98 145 GLY A O 1
ATOM 1113 N N . THR A 1 146 ? 20.125 4.93 1.995 1 98.44 146 THR A N 1
ATOM 1114 C CA . THR A 1 146 ? 19.094 5.207 3 1 98.44 146 THR A CA 1
ATOM 1115 C C . THR A 1 146 ? 17.844 4.395 2.732 1 98.44 146 THR A C 1
ATOM 1117 O O . THR A 1 146 ? 17.312 4.406 1.618 1 98.44 146 THR A O 1
ATOM 1120 N N . VAL A 1 147 ? 17.406 3.605 3.766 1 98.94 147 VAL A N 1
ATOM 1121 C CA . VAL A 1 147 ? 16.156 2.859 3.678 1 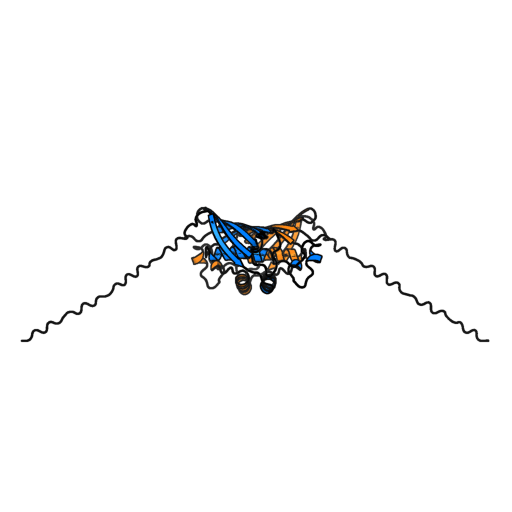98.94 147 VAL A CA 1
ATOM 1122 C C . VAL A 1 147 ? 14.977 3.811 3.852 1 98.94 147 VAL A C 1
ATOM 1124 O O . VAL A 1 147 ? 14.875 4.5 4.867 1 98.94 147 VAL A O 1
ATOM 1127 N N . CYS A 1 148 ? 14.125 3.807 2.873 1 98.88 148 CYS A N 1
ATOM 1128 C CA . CYS A 1 148 ? 12.977 4.699 2.92 1 98.88 148 CYS A CA 1
ATOM 1129 C C . CYS A 1 148 ? 11.727 3.959 3.395 1 98.88 148 CYS A C 1
ATOM 1131 O O . CYS A 1 148 ? 10.93 4.508 4.152 1 98.88 148 CYS A O 1
ATOM 1133 N N . VAL A 1 149 ? 11.539 2.752 2.936 1 98.94 149 VAL A N 1
ATOM 1134 C CA . VAL A 1 149 ? 10.422 1.9 3.338 1 98.94 149 VAL A CA 1
ATOM 1135 C C . VAL A 1 149 ? 10.922 0.478 3.584 1 98.94 149 VAL A C 1
ATOM 1137 O O . VAL A 1 149 ? 11.703 -0.058 2.795 1 98.94 149 VAL A O 1
ATOM 1140 N N . ASP A 1 150 ? 10.516 -0.081 4.645 1 98.94 150 ASP A N 1
ATOM 1141 C CA . ASP A 1 150 ? 10.836 -1.488 4.859 1 98.94 150 ASP A CA 1
ATOM 1142 C C . ASP A 1 150 ? 9.703 -2.205 5.594 1 98.94 150 ASP A C 1
ATOM 1144 O O . ASP A 1 150 ? 8.688 -1.596 5.918 1 98.94 150 ASP A O 1
ATOM 1148 N N . GLY A 1 151 ? 9.82 -3.533 5.707 1 98.94 151 GLY A N 1
ATOM 1149 C CA . GLY A 1 151 ? 8.812 -4.34 6.379 1 98.94 151 GLY A CA 1
ATOM 1150 C C . GLY A 1 151 ? 8.906 -5.816 6.039 1 98.94 151 GLY A C 1
ATOM 1151 O O . GLY A 1 151 ? 9.984 -6.312 5.703 1 98.94 151 GLY A O 1
ATOM 1152 N N . VAL A 1 152 ? 7.781 -6.457 6.309 1 98.94 152 VAL A N 1
ATOM 1153 C CA . VAL A 1 152 ? 7.688 -7.895 6.07 1 98.94 152 VAL A CA 1
ATOM 1154 C C . VAL A 1 152 ? 6.359 -8.219 5.391 1 98.94 152 VAL A C 1
ATOM 1156 O O . VAL A 1 152 ? 5.312 -7.684 5.766 1 98.94 152 VAL A O 1
ATOM 1159 N N . ALA A 1 153 ? 6.465 -9.062 4.445 1 98.88 153 ALA A N 1
ATOM 1160 C CA . ALA A 1 153 ? 5.27 -9.508 3.73 1 98.88 153 ALA A CA 1
ATOM 1161 C C . ALA A 1 153 ? 5.074 -11.016 3.871 1 98.88 153 ALA A C 1
ATOM 1163 O O . ALA A 1 153 ? 6.043 -11.766 4 1 98.88 153 ALA A O 1
ATOM 1164 N N . LEU A 1 154 ? 3.859 -11.406 3.896 1 98.81 154 LEU A N 1
ATOM 1165 C CA . LEU A 1 154 ? 3.465 -12.805 3.758 1 98.81 154 LEU A CA 1
ATOM 1166 C C . LEU A 1 154 ? 2.703 -13.023 2.455 1 98.81 154 LEU A C 1
ATOM 1168 O O . LEU A 1 154 ? 1.807 -12.25 2.115 1 98.81 154 LEU A O 1
ATOM 1172 N N . ALA A 1 155 ? 3.059 -14.031 1.734 1 98.06 155 ALA A N 1
ATOM 1173 C CA . ALA A 1 155 ? 2.387 -14.344 0.474 1 98.06 155 ALA A CA 1
ATOM 1174 C C . ALA A 1 155 ? 2.055 -15.828 0.38 1 98.06 155 ALA A C 1
ATOM 1176 O O . ALA A 1 155 ? 2.721 -16.656 1.001 1 98.06 155 ALA A O 1
ATOM 1177 N N . ILE A 1 156 ? 0.999 -16.125 -0.307 1 96.5 156 ILE A N 1
ATOM 1178 C CA . ILE A 1 156 ? 0.641 -17.484 -0.688 1 96.5 156 ILE A CA 1
ATOM 1179 C C . ILE A 1 156 ? 1.074 -17.75 -2.129 1 96.5 156 ILE A C 1
ATOM 1181 O O . ILE A 1 156 ? 0.594 -17.109 -3.059 1 96.5 156 ILE A O 1
ATOM 1185 N N . LEU A 1 157 ? 1.961 -18.641 -2.248 1 94.38 157 LEU A N 1
ATOM 1186 C CA . LEU A 1 157 ? 2.523 -18.953 -3.559 1 94.38 157 LEU A CA 1
ATOM 1187 C C . LEU A 1 157 ? 1.676 -19.984 -4.281 1 94.38 157 LEU A C 1
ATOM 1189 O O . LEU A 1 157 ? 1.04 -20.828 -3.645 1 94.38 157 LEU A O 1
ATOM 1193 N N . PRO A 1 158 ? 1.597 -19.844 -5.621 1 88.62 158 PRO A N 1
ATOM 1194 C CA . PRO A 1 158 ? 0.844 -20.859 -6.367 1 88.62 158 PRO A CA 1
ATOM 1195 C C . PRO A 1 158 ? 1.454 -22.25 -6.246 1 88.62 158 PRO A C 1
ATOM 1197 O O . PRO A 1 158 ? 2.664 -22.391 -6.043 1 88.62 158 PRO A O 1
ATOM 1200 N N . GLU A 1 159 ? 0.438 -23.188 -5.957 1 76.38 159 GLU A N 1
ATOM 1201 C CA . GLU A 1 159 ? 0.929 -24.562 -5.871 1 76.38 159 GLU A CA 1
ATOM 1202 C C . GLU A 1 159 ? 1.637 -24.984 -7.156 1 76.38 159 GLU A C 1
ATOM 1204 O O . GLU A 1 159 ? 1.238 -24.578 -8.25 1 76.38 159 GLU A O 1
ATOM 1209 N N . GLU A 1 160 ? 2.859 -25.203 -7.086 1 57.97 160 GLU A N 1
ATOM 1210 C CA . GLU A 1 160 ? 3.561 -25.766 -8.234 1 57.97 160 GLU A CA 1
ATOM 1211 C C . GLU A 1 160 ? 2.83 -27 -8.781 1 57.97 160 GLU A C 1
ATOM 1213 O O . GLU A 1 160 ? 2.145 -27.703 -8.039 1 57.97 160 GLU A O 1
ATOM 1218 N N . MET B 1 1 ? -23.688 89.5 7.57 1 33.5 1 MET B N 1
ATOM 1219 C CA . MET B 1 1 ? -22.422 89 8.07 1 33.5 1 MET B CA 1
ATOM 1220 C C . MET B 1 1 ? -22.516 87.5 8.281 1 33.5 1 MET B C 1
ATOM 1222 O O . MET B 1 1 ? -23.062 87 9.281 1 33.5 1 MET B O 1
ATOM 1226 N N . LEU B 1 2 ? -22.844 86.688 7.211 1 38.03 2 LEU B N 1
ATOM 1227 C CA . LEU B 1 2 ? -23.234 85.312 7.07 1 38.03 2 LEU B CA 1
ATOM 1228 C C . LEU B 1 2 ? -22.078 84.375 7.414 1 38.03 2 LEU B C 1
ATOM 1230 O O . LEU B 1 2 ? -21.031 84.438 6.777 1 38.03 2 LEU B O 1
ATOM 1234 N N . ALA B 1 3 ? -21.984 84 8.711 1 37.47 3 ALA B N 1
ATOM 1235 C CA . ALA B 1 3 ? -20.969 83.125 9.336 1 37.47 3 ALA B CA 1
ATOM 1236 C C . ALA B 1 3 ? -20.906 81.812 8.656 1 37.47 3 ALA B C 1
ATOM 1238 O O . ALA B 1 3 ? -21.922 81.062 8.547 1 37.47 3 ALA B O 1
ATOM 1239 N N . ARG B 1 4 ? -20.078 81.562 7.633 1 36.47 4 ARG B N 1
ATOM 1240 C CA . ARG B 1 4 ? -19.766 80.375 6.914 1 36.47 4 ARG B CA 1
ATOM 1241 C C . ARG B 1 4 ? -19.266 79.25 7.863 1 36.47 4 ARG B C 1
ATOM 1243 O O . ARG B 1 4 ? -18.219 79.438 8.508 1 36.47 4 ARG B O 1
ATOM 1250 N N . ILE B 1 5 ? -20.156 78.562 8.547 1 36.91 5 ILE B N 1
ATOM 1251 C CA . ILE B 1 5 ? -19.859 77.438 9.461 1 36.91 5 ILE B CA 1
ATOM 1252 C C . ILE B 1 5 ? -19.047 76.375 8.727 1 36.91 5 ILE B C 1
ATOM 1254 O O . ILE B 1 5 ? -19.516 75.812 7.727 1 36.91 5 ILE B O 1
ATOM 1258 N N . THR B 1 6 ? -17.719 76.438 8.68 1 35.84 6 THR B N 1
ATOM 1259 C CA . THR B 1 6 ? -16.781 75.5 8.133 1 35.84 6 THR B CA 1
ATOM 1260 C C . THR B 1 6 ? -16.891 74.125 8.859 1 35.84 6 THR B C 1
ATOM 1262 O O . THR B 1 6 ? -16.719 74.062 10.078 1 35.84 6 THR B O 1
ATOM 1265 N N . ALA B 1 7 ? -17.859 73.25 8.508 1 37.75 7 ALA B N 1
ATOM 1266 C CA . ALA B 1 7 ? -18.016 71.938 9.125 1 37.75 7 ALA B CA 1
ATOM 1267 C C . ALA B 1 7 ? -16.75 71.062 8.961 1 37.75 7 ALA B C 1
ATOM 1269 O O . ALA B 1 7 ? -16.203 71 7.859 1 37.75 7 ALA B O 1
ATOM 1270 N N . PRO B 1 8 ? -15.883 70.938 10.023 1 40.03 8 PRO B N 1
ATOM 1271 C CA . PRO B 1 8 ? -14.68 70.125 9.914 1 40.03 8 PRO B CA 1
ATOM 1272 C C . PRO B 1 8 ? -14.984 68.625 9.547 1 40.03 8 PRO B C 1
ATOM 1274 O O . PRO B 1 8 ? -15.953 68.062 10.047 1 40.03 8 PRO B O 1
ATOM 1277 N N . SER B 1 9 ? -14.969 68.25 8.266 1 35.12 9 SER B N 1
ATOM 1278 C CA . SER B 1 9 ? -15.172 66.875 7.824 1 35.12 9 SER B CA 1
ATOM 1279 C C . SER 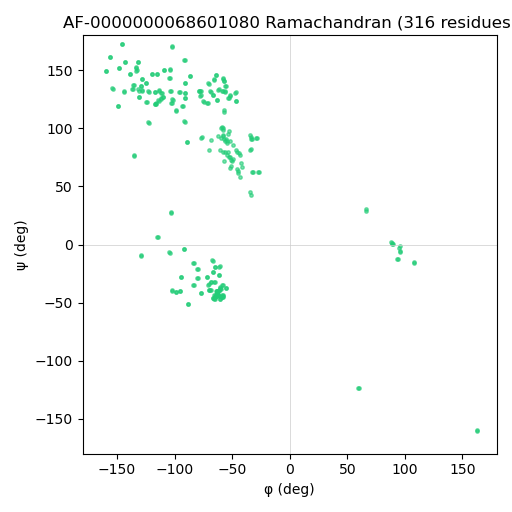B 1 9 ? -14.195 65.938 8.508 1 35.12 9 SER B C 1
ATOM 1281 O O . SER B 1 9 ? -12.977 66.062 8.352 1 35.12 9 SER B O 1
ATOM 1283 N N . ARG B 1 10 ? -14.398 65.562 9.789 1 35.16 10 ARG B N 1
ATOM 1284 C CA . ARG B 1 10 ? -13.555 64.562 10.461 1 35.16 10 ARG B CA 1
ATOM 1285 C C . ARG B 1 10 ? -13.477 63.281 9.648 1 35.16 10 ARG B C 1
ATOM 1287 O O . ARG B 1 10 ? -14.5 62.719 9.266 1 35.16 10 ARG B O 1
ATOM 1294 N N . ALA B 1 11 ? -12.438 63.062 8.844 1 37.91 11 ALA B N 1
ATOM 1295 C CA . ALA B 1 11 ? -12.055 61.844 8.148 1 37.91 11 ALA B CA 1
ATOM 1296 C C . ALA B 1 11 ? -12.039 60.625 9.094 1 37.91 11 ALA B C 1
ATOM 1298 O O . ALA B 1 11 ? -11.336 60.656 10.109 1 37.91 11 ALA B O 1
ATOM 1299 N N . TRP B 1 12 ? -13.188 59.938 9.312 1 34.72 12 TRP B N 1
ATOM 1300 C CA . TRP B 1 12 ? -13.258 58.656 10.031 1 34.72 12 TRP B CA 1
ATOM 1301 C C . TRP B 1 12 ? -12.305 57.625 9.422 1 34.72 12 TRP B C 1
ATOM 1303 O O . TRP B 1 12 ? -12.391 57.312 8.234 1 34.72 12 TRP B O 1
ATOM 1313 N N . THR B 1 13 ? -10.984 57.719 9.758 1 36.56 13 THR B N 1
ATOM 1314 C CA . THR B 1 13 ? -10.117 56.625 9.328 1 36.56 13 THR B CA 1
ATOM 1315 C C . THR B 1 13 ? -10.617 55.281 9.883 1 36.56 13 THR B C 1
ATOM 1317 O O . THR B 1 13 ? -10.789 55.156 11.102 1 36.56 13 THR B O 1
ATOM 1320 N N . PRO B 1 14 ? -11.414 54.562 9.109 1 37.34 14 PRO B N 1
ATOM 1321 C CA . PRO B 1 14 ? -11.797 53.25 9.617 1 37.34 14 PRO B CA 1
ATOM 1322 C C . PRO B 1 14 ? -10.594 52.375 9.984 1 37.34 14 PRO B C 1
ATOM 1324 O O . PRO B 1 14 ? -9.656 52.25 9.195 1 37.34 14 PRO B O 1
ATOM 1327 N N . THR B 1 15 ? -10.125 52.469 11.219 1 35.97 15 THR B N 1
ATOM 1328 C CA . THR B 1 15 ? -9.211 51.406 11.664 1 35.97 15 THR B CA 1
ATOM 1329 C C . THR B 1 15 ? -9.797 50.031 11.398 1 35.97 15 THR B C 1
ATOM 1331 O O . THR B 1 15 ? -10.844 49.688 11.945 1 35.97 15 THR B O 1
ATOM 1334 N N . SER B 1 16 ? -9.836 49.594 10.125 1 33.34 16 SER B N 1
ATOM 1335 C CA . SER B 1 16 ? -10.188 48.188 9.859 1 33.34 16 SER B CA 1
ATOM 1336 C C . SER B 1 16 ? -9.43 47.25 10.781 1 33.34 16 SER B C 1
ATOM 1338 O O . SER B 1 16 ? -8.203 47.188 10.766 1 33.34 16 SER B O 1
ATOM 1340 N N . LEU B 1 17 ? -9.867 47.094 12.008 1 35.97 17 LEU B N 1
ATOM 1341 C CA . LEU B 1 17 ? -9.406 45.938 12.781 1 35.97 17 LEU B CA 1
ATOM 1342 C C . LEU B 1 17 ? -9.562 44.656 11.977 1 35.97 17 LEU B C 1
ATOM 1344 O O . LEU B 1 17 ? -10.68 44.188 11.727 1 35.97 17 LEU B O 1
ATOM 1348 N N . PHE B 1 18 ? -8.773 44.406 11.023 1 35.66 18 PHE B N 1
ATOM 1349 C CA . PHE B 1 18 ? -8.656 43.031 10.562 1 35.66 18 PHE B CA 1
ATOM 1350 C C . PHE B 1 18 ? -8.375 42.094 11.734 1 35.66 18 PHE B C 1
ATOM 1352 O O . PHE B 1 18 ? -7.254 42.062 12.242 1 35.66 18 PHE B O 1
ATOM 1359 N N . SER B 1 19 ? -9.336 41.969 12.633 1 33.88 19 SER B N 1
ATOM 1360 C CA . SER B 1 19 ? -9.203 40.781 13.469 1 33.88 19 SER B CA 1
ATOM 1361 C C . SER B 1 19 ? -8.852 39.562 12.633 1 33.88 19 SER B C 1
ATOM 1363 O O . SER B 1 19 ? -9.609 39.156 11.742 1 33.88 19 SER B O 1
ATOM 1365 N N . ARG B 1 20 ? -7.605 39.438 12.25 1 33.66 20 ARG B N 1
ATOM 1366 C CA . ARG B 1 20 ? -7.133 38.125 11.789 1 33.66 20 ARG B CA 1
ATOM 1367 C C . ARG B 1 20 ? -7.664 37.031 12.68 1 33.66 20 ARG B C 1
ATOM 1369 O O . ARG B 1 20 ? -7.176 36.812 13.797 1 33.66 20 ARG B O 1
ATOM 1376 N N . LEU B 1 21 ? -8.953 36.781 12.609 1 33.56 21 LEU B N 1
ATOM 1377 C CA . LEU B 1 21 ? -9.359 35.469 13.102 1 33.56 21 LEU B CA 1
ATOM 1378 C C . LEU B 1 21 ? -8.414 34.375 12.586 1 33.56 21 LEU B C 1
ATOM 1380 O O . LEU B 1 21 ? -8.5 34 11.422 1 33.56 21 LEU B O 1
ATOM 1384 N N . VAL B 1 22 ? -7.199 34.469 12.938 1 32.81 22 VAL B N 1
ATOM 1385 C CA . VAL B 1 22 ? -6.445 33.219 12.812 1 32.81 22 VAL B CA 1
ATOM 1386 C C . VAL B 1 22 ? -7.254 32.062 13.398 1 32.81 22 VAL B C 1
ATOM 1388 O O . VAL B 1 22 ? -7.512 32.031 14.602 1 32.81 22 VAL B O 1
ATOM 1391 N N . SER B 1 23 ? -8.391 31.766 12.773 1 34.31 23 SER B N 1
ATOM 1392 C CA . SER B 1 23 ? -8.922 30.453 13.141 1 34.31 23 SER B CA 1
ATOM 1393 C C . SER B 1 23 ? -7.797 29.453 13.406 1 34.31 23 SER B C 1
ATOM 1395 O O . SER B 1 23 ? -6.977 29.188 12.523 1 34.31 23 SER B O 1
ATOM 1397 N N . SER B 1 24 ? -7.262 29.531 14.602 1 34.81 24 SER B N 1
ATOM 1398 C CA . SER B 1 24 ? -6.457 28.391 15.039 1 34.81 24 SER B CA 1
ATOM 1399 C C . SER B 1 24 ? -6.996 27.094 14.461 1 34.81 24 SER B C 1
ATOM 1401 O O . SER B 1 24 ? -8.094 26.656 14.805 1 34.81 24 SER B O 1
ATOM 1403 N N . ARG B 1 25 ? -7.016 26.922 13.188 1 37.59 25 ARG B N 1
ATOM 1404 C CA . ARG B 1 25 ? -7.23 25.531 12.781 1 37.59 25 ARG B CA 1
ATOM 1405 C C . ARG B 1 25 ? -6.59 24.562 13.773 1 37.59 25 ARG B C 1
ATOM 1407 O O . ARG B 1 25 ? -5.395 24.281 13.688 1 37.59 25 ARG B O 1
ATOM 1414 N N . CYS B 1 26 ? -6.754 24.844 15.094 1 37.03 26 CYS B N 1
ATOM 1415 C CA . CYS B 1 26 ? -6.379 23.828 16.062 1 37.03 26 CYS B CA 1
ATOM 1416 C C . CYS B 1 26 ? -6.66 22.438 15.531 1 37.03 26 CYS B C 1
ATOM 1418 O O . CYS B 1 26 ? -7.758 22.156 15.039 1 37.03 26 CYS B O 1
ATOM 1420 N N . ALA B 1 27 ? -5.754 21.703 14.922 1 44.72 27 ALA B N 1
ATOM 1421 C CA . ALA B 1 27 ? -5.895 20.266 14.75 1 44.72 27 ALA B CA 1
ATOM 1422 C C . ALA B 1 27 ? -6.754 19.656 15.859 1 44.72 27 ALA B C 1
ATOM 1424 O O . ALA B 1 27 ? -6.34 19.609 17.016 1 44.72 27 ALA B O 1
ATOM 1425 N N . SER B 1 28 ? -7.941 19.953 16.031 1 47.41 28 SER B N 1
ATOM 1426 C CA . SER B 1 28 ? -8.852 19.328 16.984 1 47.41 28 SER B CA 1
ATOM 1427 C C . SER B 1 28 ? -8.523 17.844 17.156 1 47.41 28 SER B C 1
ATOM 1429 O O . SER B 1 28 ? -8.414 17.109 16.172 1 47.41 28 SER B O 1
ATOM 1431 N N . SER B 1 29 ? -7.617 17.484 18.172 1 58.38 29 SER B N 1
ATOM 1432 C CA . SER B 1 29 ? -7.465 16.109 18.656 1 58.38 29 SER B CA 1
ATOM 1433 C C . SER B 1 29 ? -8.766 15.328 18.516 1 58.38 29 SER B C 1
ATOM 1435 O O . SER B 1 29 ? -9.82 15.773 18.984 1 58.38 29 SER B O 1
ATOM 1437 N N . SER B 1 30 ? -8.859 14.727 17.469 1 64.44 30 SER B N 1
ATOM 1438 C CA . SER B 1 30 ? -10.016 13.836 17.422 1 64.44 30 SER B CA 1
ATOM 1439 C C . SER B 1 30 ? -10.109 12.984 18.688 1 64.44 30 SER B C 1
ATOM 1441 O O . SER B 1 30 ? -9.094 12.648 19.281 1 64.44 30 SER B O 1
ATOM 1443 N N . ARG B 1 31 ? -11.281 13.016 19.203 1 75.56 31 ARG B N 1
ATOM 1444 C CA . ARG B 1 31 ? -11.531 12.148 20.359 1 75.56 31 ARG B CA 1
ATOM 1445 C C . ARG B 1 31 ? -11.266 10.688 20.016 1 75.56 31 ARG B C 1
ATOM 1447 O O . ARG B 1 31 ? -11.602 10.234 18.906 1 75.56 31 ARG B O 1
ATOM 1454 N N . GLU B 1 32 ? -10.531 10.055 20.906 1 84.12 32 GLU B N 1
ATOM 1455 C CA . GLU B 1 32 ? -10.359 8.617 20.766 1 84.12 32 GLU B CA 1
ATOM 1456 C C . GLU B 1 32 ? -11.695 7.926 20.484 1 84.12 32 GLU B C 1
ATOM 1458 O O . GLU B 1 32 ? -12.711 8.258 21.109 1 84.12 32 GLU B O 1
ATOM 1463 N N . GLY B 1 33 ? -11.742 7.18 19.344 1 85.25 33 GLY B N 1
ATOM 1464 C CA . GLY B 1 33 ? -12.953 6.516 18.906 1 85.25 33 GLY B CA 1
ATOM 1465 C C . GLY B 1 33 ? -13.586 7.184 17.688 1 85.25 33 GLY B C 1
ATOM 1466 O O . GLY B 1 33 ? -14.438 6.594 17.031 1 85.25 33 GLY B O 1
ATOM 1467 N N . ALA B 1 34 ? -13.156 8.367 17.422 1 93.75 34 ALA B N 1
ATOM 1468 C CA . ALA B 1 34 ? -13.648 9.031 16.219 1 93.75 34 ALA B CA 1
ATOM 1469 C C . ALA B 1 34 ? -13.211 8.281 14.969 1 93.75 34 ALA B C 1
ATOM 1471 O O . ALA B 1 34 ? -12.148 7.66 14.945 1 93.75 34 ALA B O 1
ATOM 1472 N N . ALA B 1 35 ? -14.18 8.336 13.945 1 97.62 35 ALA B N 1
ATOM 1473 C CA . ALA B 1 35 ? -13.867 7.613 12.711 1 97.62 35 ALA B CA 1
ATOM 1474 C C . ALA B 1 35 ? -14.273 8.422 11.484 1 97.62 35 ALA B C 1
ATOM 1476 O O . ALA B 1 35 ? -15.141 9.289 11.562 1 97.62 35 ALA B O 1
ATOM 1477 N N . TYR B 1 36 ? -13.523 8.281 10.461 1 98 36 TYR B N 1
ATOM 1478 C CA . TYR B 1 36 ? -13.844 8.781 9.125 1 98 36 TYR B CA 1
ATOM 1479 C C . TYR B 1 36 ? -14.133 7.633 8.172 1 98 36 TYR B C 1
ATOM 1481 O O . TYR B 1 36 ? -13.383 6.652 8.125 1 98 36 TYR B O 1
ATOM 1489 N N . THR B 1 37 ? -15.289 7.738 7.434 1 98.31 37 THR B N 1
ATOM 1490 C CA . THR B 1 37 ? -15.695 6.684 6.516 1 98.31 37 THR B CA 1
ATOM 1491 C C . THR B 1 37 ? -16 7.258 5.133 1 98.31 37 THR B C 1
ATOM 1493 O O . THR B 1 37 ? -16.531 8.367 5.02 1 98.31 37 THR B O 1
ATOM 1496 N N . GLN B 1 38 ? -15.656 6.551 4.105 1 98.5 38 GLN B N 1
ATOM 1497 C CA . GLN B 1 38 ? -16.016 6.867 2.729 1 98.5 38 GLN B CA 1
ATOM 1498 C C . GLN B 1 38 ? -16.312 5.598 1.93 1 98.5 38 GLN B C 1
ATOM 1500 O O . GLN B 1 38 ? -15.883 4.508 2.316 1 98.5 38 GLN B O 1
ATOM 1505 N N . LYS B 1 39 ? -17.062 5.734 0.894 1 98.69 39 LYS B N 1
ATOM 1506 C CA . LYS B 1 39 ? -17.328 4.613 -0.006 1 98.69 39 LYS B CA 1
ATOM 1507 C C . LYS B 1 39 ? -16.516 4.742 -1.294 1 98.69 39 LYS B C 1
ATOM 1509 O O . LYS B 1 39 ? -16.188 5.852 -1.718 1 98.69 39 LYS B O 1
ATOM 1514 N N . ARG B 1 40 ? -16.203 3.6 -1.84 1 98.44 40 ARG B N 1
ATOM 1515 C CA . ARG B 1 40 ? -15.422 3.561 -3.074 1 98.44 40 ARG B CA 1
ATOM 1516 C C . ARG B 1 40 ? -15.719 2.291 -3.865 1 98.44 40 ARG B C 1
ATOM 1518 O O . ARG B 1 40 ? -15.836 1.207 -3.289 1 98.44 40 ARG B O 1
ATOM 1525 N N . THR B 1 41 ? -15.922 2.451 -5.129 1 98.69 41 THR B N 1
ATOM 1526 C CA . THR B 1 41 ? -15.977 1.329 -6.059 1 98.69 41 THR B CA 1
ATOM 1527 C C . THR B 1 41 ? -14.758 1.324 -6.973 1 98.69 41 THR B C 1
ATOM 1529 O O . THR B 1 41 ? -14.43 2.342 -7.59 1 98.69 41 THR B O 1
ATOM 1532 N N . PHE B 1 42 ? -14.07 0.224 -7.027 1 98.62 42 PHE B N 1
ATOM 1533 C CA . PHE B 1 42 ? -12.906 0.105 -7.898 1 98.62 42 PHE B CA 1
ATOM 1534 C C . PHE B 1 42 ? -13.305 -0.437 -9.266 1 98.62 42 PHE B C 1
ATOM 1536 O O . PHE B 1 42 ? -13.953 -1.482 -9.359 1 98.62 42 PHE B O 1
ATOM 1543 N N . THR B 1 43 ? -12.836 0.259 -10.289 1 98.38 43 THR B N 1
ATOM 1544 C CA . THR B 1 43 ? -13.188 -0.113 -11.656 1 98.38 43 THR B CA 1
ATOM 1545 C C . THR B 1 43 ? -12.039 -0.852 -12.328 1 98.38 43 THR B C 1
ATOM 1547 O O . THR B 1 43 ? -10.93 -0.9 -11.789 1 98.38 43 THR B O 1
ATOM 1550 N N . GLU B 1 44 ? -12.352 -1.427 -13.523 1 97.69 44 GLU B N 1
ATOM 1551 C CA . GLU B 1 44 ? -11.297 -2.041 -14.32 1 97.69 44 GLU B CA 1
ATOM 1552 C C . GLU B 1 44 ? -10.219 -1.021 -14.695 1 97.69 44 GLU B C 1
ATOM 1554 O O . GLU B 1 44 ? -9.031 -1.347 -14.719 1 97.69 44 GLU B O 1
ATOM 1559 N N . ARG B 1 45 ? -10.656 0.162 -14.992 1 98.19 45 ARG B N 1
ATOM 1560 C CA . ARG B 1 45 ? -9.711 1.226 -15.32 1 98.19 45 ARG B CA 1
ATOM 1561 C C . ARG B 1 45 ? -8.797 1.529 -14.133 1 98.19 45 ARG B C 1
ATOM 1563 O O . ARG B 1 45 ? -7.605 1.797 -14.32 1 98.19 45 ARG B O 1
ATOM 1570 N N . ASP B 1 46 ? -9.352 1.531 -12.914 1 98.75 46 ASP B N 1
ATOM 1571 C CA . ASP B 1 46 ? -8.523 1.722 -11.727 1 98.75 46 ASP B CA 1
ATOM 1572 C C . ASP B 1 46 ? -7.438 0.653 -11.633 1 98.75 46 ASP B C 1
ATOM 1574 O O . ASP B 1 46 ? -6.273 0.963 -11.367 1 98.75 46 ASP B O 1
ATOM 1578 N N . VAL B 1 47 ? -7.832 -0.613 -11.883 1 98.62 47 VAL B N 1
ATOM 1579 C CA . VAL B 1 47 ? -6.91 -1.741 -11.797 1 98.62 47 VAL B CA 1
ATOM 1580 C C . VAL B 1 47 ? -5.805 -1.585 -12.844 1 98.62 47 VAL B C 1
ATOM 1582 O O . VAL B 1 47 ? -4.621 -1.735 -12.531 1 98.62 47 VAL B O 1
ATOM 1585 N N . GLU B 1 48 ? -6.16 -1.213 -14.023 1 98.38 48 GLU B N 1
ATOM 1586 C CA . GLU B 1 48 ? -5.191 -1.041 -15.102 1 98.38 48 GLU B CA 1
ATOM 1587 C C . GLU B 1 48 ? -4.242 0.117 -14.812 1 98.38 48 GLU B C 1
ATOM 1589 O O . GLU B 1 48 ? -3.031 0.001 -15.023 1 98.38 48 GLU B O 1
ATOM 1594 N N . THR B 1 49 ? -4.785 1.201 -14.391 1 98.88 49 THR B N 1
ATOM 1595 C CA . THR B 1 49 ? -3.975 2.375 -14.078 1 98.88 49 THR B CA 1
ATOM 1596 C C . THR B 1 49 ? -3.004 2.074 -12.945 1 98.88 49 THR B C 1
ATOM 1598 O O . THR B 1 49 ? -1.827 2.432 -13.016 1 98.88 49 THR B O 1
ATOM 1601 N N . PHE B 1 50 ? -3.51 1.377 -11.906 1 98.94 50 PHE B N 1
ATOM 1602 C CA . PHE B 1 50 ? -2.668 1.03 -10.766 1 98.94 50 PHE B CA 1
ATOM 1603 C C . PHE B 1 50 ? -1.541 0.096 -11.195 1 98.94 50 PHE B C 1
ATOM 1605 O O . PHE B 1 50 ? -0.387 0.287 -10.805 1 98.94 50 PHE B O 1
ATOM 1612 N N . ALA B 1 51 ? -1.897 -0.875 -12 1 98.75 51 ALA B N 1
ATOM 1613 C CA . ALA B 1 51 ? -0.882 -1.79 -12.516 1 98.75 51 ALA B CA 1
ATOM 1614 C C . ALA B 1 51 ? 0.196 -1.035 -13.289 1 98.75 51 ALA B C 1
ATOM 1616 O O . ALA B 1 51 ? 1.389 -1.293 -13.109 1 98.75 51 ALA B O 1
ATOM 1617 N N . SER B 1 52 ? -0.267 -0.159 -14.062 1 98.44 52 SER B N 1
ATOM 1618 C CA . SER B 1 52 ? 0.656 0.59 -14.914 1 98.44 52 SER B CA 1
ATOM 1619 C C . SER B 1 52 ? 1.595 1.454 -14.078 1 98.44 52 SER B C 1
ATOM 1621 O O . SER B 1 52 ? 2.805 1.472 -14.312 1 98.44 52 SER B O 1
ATOM 1623 N N . VAL B 1 53 ? 1.096 2.117 -13.086 1 98.88 53 VAL B N 1
ATOM 1624 C CA . VAL B 1 53 ? 1.916 3.08 -12.359 1 98.88 53 VAL B CA 1
ATOM 1625 C C . VAL B 1 53 ? 2.805 2.35 -11.352 1 98.88 53 VAL B C 1
ATOM 1627 O O . VAL B 1 53 ? 3.924 2.785 -11.07 1 98.88 53 VAL B O 1
ATOM 1630 N N . THR B 1 54 ? 2.42 1.22 -10.828 1 98.75 54 THR B N 1
ATOM 1631 C CA . THR B 1 54 ? 3.197 0.51 -9.82 1 98.75 54 THR B CA 1
ATOM 1632 C C . THR B 1 54 ? 4.098 -0.538 -10.469 1 98.75 54 THR B C 1
ATOM 1634 O O . THR B 1 54 ? 5.086 -0.968 -9.875 1 98.75 54 THR B O 1
ATOM 1637 N N . GLY B 1 55 ? 3.635 -1.012 -11.625 1 98.38 55 GLY B N 1
ATOM 1638 C CA . GLY B 1 55 ? 4.324 -2.107 -12.289 1 98.38 55 GLY B CA 1
ATOM 1639 C C . GLY B 1 55 ? 3.826 -3.475 -11.852 1 98.38 55 GLY B C 1
ATOM 1640 O O . GLY B 1 55 ? 4.379 -4.5 -12.258 1 98.38 55 GLY B O 1
ATOM 1641 N N . ASP B 1 56 ? 2.871 -3.523 -10.984 1 98.38 56 ASP B N 1
ATOM 1642 C CA . ASP B 1 56 ? 2.322 -4.805 -10.555 1 98.38 56 ASP B CA 1
ATOM 1643 C C . ASP B 1 56 ? 1.391 -5.387 -11.609 1 98.38 56 ASP B C 1
ATOM 1645 O O . ASP B 1 56 ? 0.177 -5.184 -11.562 1 98.38 56 ASP B O 1
ATOM 1649 N N . MET B 1 57 ? 1.984 -6.191 -12.461 1 97.5 57 MET B N 1
ATOM 1650 C CA . MET B 1 57 ? 1.262 -6.812 -13.562 1 97.5 57 MET B CA 1
ATOM 1651 C C . MET B 1 57 ? 0.959 -8.281 -13.258 1 97.5 57 MET B C 1
ATOM 1653 O O . MET B 1 57 ? 0.938 -9.109 -14.164 1 97.5 57 MET B O 1
ATOM 1657 N N . ASN B 1 58 ? 0.84 -8.609 -12.031 1 97.88 58 ASN B N 1
ATOM 1658 C CA . ASN B 1 58 ? 0.472 -9.961 -11.625 1 97.88 58 ASN B CA 1
ATOM 1659 C C . ASN B 1 58 ? -0.794 -10.43 -12.336 1 97.88 58 ASN B C 1
ATOM 1661 O O . ASN B 1 58 ? -1.817 -9.742 -12.312 1 97.88 58 ASN B O 1
ATOM 1665 N N . PRO B 1 59 ? -0.776 -11.562 -12.945 1 96.25 59 PRO B N 1
ATOM 1666 C CA . PRO B 1 59 ? -1.929 -12.031 -13.719 1 96.25 59 PRO B CA 1
ATOM 1667 C C . PRO B 1 59 ? -3.18 -12.203 -12.859 1 96.25 59 PRO B C 1
ATOM 1669 O O . PRO B 1 59 ? -4.293 -12.25 -13.391 1 96.25 59 PRO B O 1
ATOM 1672 N N . ILE B 1 60 ? -3.062 -12.305 -11.57 1 96.31 60 ILE B N 1
ATOM 1673 C CA . ILE B 1 60 ? -4.211 -12.484 -10.688 1 96.31 60 ILE B CA 1
ATOM 1674 C C . ILE B 1 60 ? -5.086 -11.234 -10.711 1 96.31 60 ILE B C 1
ATOM 1676 O O . ILE B 1 60 ? -6.219 -11.258 -10.227 1 96.31 60 ILE B O 1
ATOM 1680 N N . HIS B 1 61 ? -4.523 -10.133 -11.258 1 97.75 61 HIS B N 1
ATOM 1681 C CA . HIS B 1 61 ? -5.266 -8.883 -11.305 1 97.75 61 HIS B CA 1
ATOM 1682 C C . HIS B 1 61 ? -5.793 -8.602 -12.711 1 97.75 61 HIS B C 1
ATOM 1684 O O . HIS B 1 61 ? -6.551 -7.656 -12.922 1 97.75 61 HIS B O 1
ATOM 1690 N N . ASP B 1 62 ? -5.434 -9.352 -13.648 1 94.88 62 ASP B N 1
ATOM 1691 C CA . ASP B 1 62 ? -5.723 -9.117 -15.062 1 94.88 62 ASP B CA 1
ATOM 1692 C C . ASP B 1 62 ? -7.008 -9.828 -15.484 1 94.88 62 ASP B C 1
ATOM 1694 O O . ASP B 1 62 ? -7.078 -11.062 -15.453 1 94.88 62 ASP B O 1
ATOM 1698 N N . ALA B 1 63 ? -7.941 -9.055 -15.906 1 89.69 63 ALA B N 1
ATOM 1699 C CA . ALA B 1 63 ? -9.234 -9.602 -16.312 1 89.69 63 ALA B CA 1
ATOM 1700 C C . ALA B 1 63 ? -9.078 -10.57 -17.484 1 89.69 63 ALA B C 1
ATOM 1702 O O . ALA B 1 63 ? -9.922 -11.445 -17.688 1 89.69 63 ALA B O 1
ATOM 1703 N N . ARG B 1 64 ? -8.078 -10.375 -18.219 1 89.25 64 ARG B N 1
ATOM 1704 C CA . ARG B 1 64 ? -7.852 -11.195 -19.391 1 89.25 64 ARG B CA 1
ATOM 1705 C C . ARG B 1 64 ? -7.145 -12.5 -19.031 1 89.25 64 ARG B C 1
ATOM 1707 O O . ARG B 1 64 ? -7.062 -13.414 -19.844 1 89.25 64 ARG B O 1
ATOM 1714 N N . ALA B 1 65 ? -6.621 -12.5 -17.891 1 87.31 65 ALA B N 1
ATOM 1715 C CA . ALA B 1 65 ? -5.902 -13.695 -17.453 1 87.31 65 ALA B CA 1
ATOM 1716 C C . ALA B 1 65 ? -6.828 -14.648 -16.703 1 87.31 65 ALA B C 1
ATOM 1718 O O . ALA B 1 65 ? -7.934 -14.266 -16.297 1 87.31 65 ALA B O 1
ATOM 1719 N N . ASN B 1 66 ? -6.461 -15.867 -16.641 1 85.81 66 ASN B N 1
ATOM 1720 C CA . ASN B 1 66 ? -7.168 -16.859 -15.844 1 85.81 66 ASN B CA 1
ATOM 1721 C C . ASN B 1 66 ? -6.621 -16.922 -14.422 1 85.81 66 ASN B C 1
ATOM 1723 O O . ASN B 1 66 ? -5.789 -17.766 -14.109 1 85.81 66 ASN B O 1
ATOM 1727 N N . ALA B 1 67 ? -7.219 -16.047 -13.57 1 83.56 67 ALA B N 1
ATOM 1728 C CA . ALA B 1 67 ? -6.723 -15.922 -12.195 1 83.56 67 ALA B CA 1
ATOM 1729 C C . ALA B 1 67 ? -6.785 -17.266 -11.477 1 83.56 67 ALA B C 1
ATOM 1731 O O . ALA B 1 67 ? -5.906 -17.578 -10.664 1 83.56 67 ALA B O 1
ATOM 1732 N N . SER B 1 68 ? -7.828 -18.078 -11.797 1 85.31 68 SER B N 1
ATOM 1733 C CA . SER B 1 68 ? -7.988 -19.375 -11.164 1 85.31 68 SER B CA 1
ATOM 1734 C C . SER B 1 68 ? -6.828 -20.312 -11.5 1 85.31 68 SER B C 1
ATOM 1736 O O . SER B 1 68 ? -6.301 -21 -10.617 1 85.31 68 SER B O 1
ATOM 1738 N N . ALA B 1 69 ? -6.441 -20.25 -12.641 1 85.81 69 ALA B N 1
ATOM 1739 C CA . ALA B 1 69 ? -5.328 -21.094 -13.078 1 85.81 69 ALA B CA 1
ATOM 1740 C C . ALA B 1 69 ? -4.023 -20.656 -12.422 1 85.81 69 ALA B C 1
ATOM 1742 O O . ALA B 1 69 ? -3.215 -21.484 -12.016 1 85.81 69 ALA B O 1
ATOM 1743 N N . TRP B 1 70 ? -3.918 -19.391 -12.172 1 85.44 70 TRP B N 1
ATOM 1744 C CA . TRP B 1 70 ? -2.67 -18.844 -11.648 1 85.44 70 TRP B CA 1
ATOM 1745 C C . TRP B 1 70 ? -2.557 -19.078 -10.148 1 85.44 70 TRP B C 1
ATOM 1747 O O . TRP B 1 70 ? -1.456 -19.062 -9.586 1 85.44 70 TRP B O 1
ATOM 1757 N N . THR B 1 71 ? -3.656 -19.297 -9.516 1 87.19 71 THR B N 1
ATOM 1758 C CA . THR B 1 71 ? -3.633 -19.375 -8.055 1 87.19 71 THR B CA 1
ATOM 1759 C C . THR B 1 71 ? -3.994 -20.781 -7.586 1 87.19 71 THR B C 1
ATOM 1761 O O . THR B 1 71 ? -4.25 -21 -6.398 1 87.19 71 THR B O 1
ATOM 1764 N N . GLY B 1 72 ? -4.125 -21.688 -8.523 1 83.88 72 GLY B N 1
ATOM 1765 C CA . GLY B 1 72 ? -4.539 -23.031 -8.172 1 83.88 72 GLY B CA 1
ATOM 1766 C C . GLY B 1 72 ? -5.957 -23.094 -7.633 1 83.88 72 GLY B C 1
ATOM 1767 O O . GLY B 1 72 ? -6.242 -23.875 -6.723 1 83.88 72 GLY B O 1
ATOM 1768 N N . GLY B 1 73 ? -6.766 -22.188 -8.102 1 84.31 73 GLY B N 1
ATOM 1769 C CA . GLY B 1 73 ? -8.172 -22.203 -7.734 1 84.31 73 GLY B CA 1
ATOM 1770 C C . GLY B 1 73 ? -8.5 -21.297 -6.566 1 84.31 73 GLY B C 1
ATOM 1771 O O . GLY B 1 73 ? -9.664 -21.141 -6.191 1 84.31 73 GLY B O 1
ATOM 1772 N N . LYS B 1 74 ? -7.555 -20.688 -6.02 1 84.38 74 LYS B N 1
ATOM 1773 C CA . LYS B 1 74 ? -7.793 -19.859 -4.84 1 84.38 74 LYS B CA 1
ATOM 1774 C C . LYS B 1 74 ? -8.586 -18.609 -5.199 1 84.38 74 LYS B C 1
ATOM 1776 O O . LYS B 1 74 ? -9.383 -18.125 -4.395 1 84.38 74 LYS B O 1
ATOM 1781 N N . LEU B 1 75 ? -8.32 -18.109 -6.41 1 88.38 75 LEU B N 1
ATOM 1782 C CA . LEU B 1 75 ? -9.117 -17 -6.922 1 88.38 75 LEU B CA 1
ATOM 1783 C C . LEU B 1 75 ? -9.977 -17.453 -8.102 1 88.38 75 LEU B C 1
ATOM 1785 O O . LEU B 1 75 ? -9.453 -17.984 -9.086 1 88.38 75 LEU B O 1
ATOM 1789 N N . ARG B 1 76 ? -11.195 -17.219 -8.016 1 85.69 76 ARG B N 1
ATOM 1790 C CA . ARG B 1 76 ? -12.086 -17.578 -9.109 1 85.69 76 ARG B CA 1
ATOM 1791 C C . ARG B 1 76 ? -12.117 -16.5 -10.18 1 85.69 76 ARG B C 1
ATOM 1793 O O . ARG B 1 76 ? -12.289 -16.797 -11.367 1 85.69 76 ARG B O 1
ATOM 1800 N N . GLU B 1 77 ? -12.016 -15.328 -9.758 1 90.88 77 GLU B N 1
ATOM 1801 C CA . GLU B 1 77 ? -11.992 -14.148 -10.609 1 90.88 77 GLU B CA 1
ATOM 1802 C C . GLU B 1 77 ? -10.844 -13.211 -10.219 1 90.88 77 GLU B C 1
ATOM 1804 O O . GLU B 1 77 ? -10.312 -13.305 -9.109 1 90.88 77 GLU B O 1
ATOM 1809 N N . PRO B 1 78 ? -10.453 -12.398 -11.195 1 92.94 78 PRO B N 1
ATOM 1810 C CA . PRO B 1 78 ? -9.383 -11.461 -10.867 1 92.94 78 PRO B CA 1
ATOM 1811 C C . PRO B 1 78 ? -9.734 -10.555 -9.688 1 92.94 78 PRO B C 1
ATOM 1813 O O . PRO B 1 78 ? -10.898 -10.18 -9.516 1 92.94 78 PRO B O 1
ATOM 1816 N N . ALA B 1 79 ? -8.773 -10.305 -8.922 1 97.06 79 ALA B N 1
ATOM 1817 C CA . ALA B 1 79 ? -8.945 -9.453 -7.746 1 97.06 79 ALA B CA 1
ATOM 1818 C C . ALA B 1 79 ? -8.352 -8.062 -7.984 1 97.06 79 ALA B C 1
ATOM 1820 O O . ALA B 1 79 ? -7.352 -7.926 -8.688 1 97.06 79 ALA B O 1
ATOM 1821 N N . VAL B 1 80 ? -9.008 -7.031 -7.453 1 98.5 80 VAL B N 1
ATOM 1822 C CA . VAL B 1 80 ? -8.383 -5.723 -7.332 1 98.5 80 VAL B CA 1
ATOM 1823 C C . VAL B 1 80 ? -7.09 -5.84 -6.523 1 98.5 80 VAL B C 1
ATOM 1825 O O . VAL B 1 80 ? -7.02 -6.613 -5.566 1 98.5 80 VAL B O 1
ATOM 1828 N N . HIS B 1 81 ? -6.07 -5.113 -6.926 1 98.81 81 HIS B N 1
ATOM 1829 C CA . HIS B 1 81 ? -4.848 -5.117 -6.129 1 98.81 81 HIS B CA 1
ATOM 1830 C C . HIS B 1 81 ? -5.141 -4.762 -4.672 1 98.81 81 HIS B C 1
ATOM 1832 O O . HIS B 1 81 ? -5.68 -3.689 -4.387 1 98.81 81 HIS B O 1
ATOM 1838 N N . GLY B 1 82 ? -4.703 -5.633 -3.73 1 98.81 82 GLY B N 1
ATOM 1839 C CA . GLY B 1 82 ? -4.871 -5.309 -2.322 1 98.81 82 GLY B CA 1
ATOM 1840 C C . GLY B 1 82 ? -4.262 -3.977 -1.937 1 98.81 82 GLY B C 1
ATOM 1841 O O . GLY B 1 82 ? -4.816 -3.244 -1.116 1 98.81 82 GLY B O 1
ATOM 1842 N N . MET B 1 83 ? -3.15 -3.658 -2.502 1 98.88 83 MET B N 1
ATOM 1843 C CA . MET B 1 83 ? -2.449 -2.418 -2.182 1 98.88 83 MET B CA 1
ATOM 1844 C C . MET B 1 83 ? -3.193 -1.211 -2.746 1 98.88 83 MET B C 1
ATOM 1846 O O . MET B 1 83 ? -3.09 -0.107 -2.209 1 98.88 83 MET B O 1
ATOM 1850 N N . LEU B 1 84 ? -3.943 -1.379 -3.828 1 98.94 84 LEU B N 1
ATOM 1851 C CA . LEU B 1 84 ? -4.828 -0.313 -4.285 1 98.94 84 LEU B CA 1
ATOM 1852 C C . LEU B 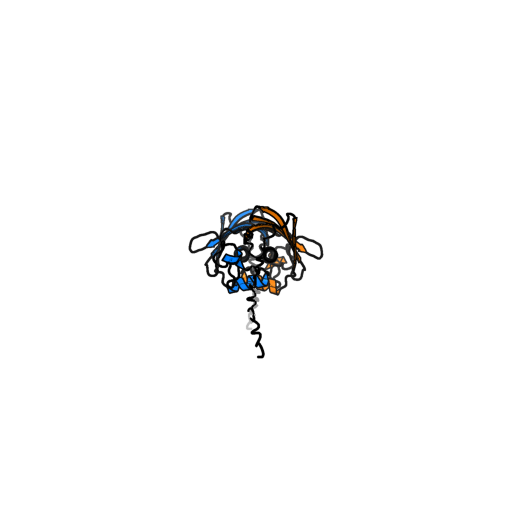1 84 ? -5.938 -0.052 -3.27 1 98.94 84 LEU B C 1
ATOM 1854 O O . LEU B 1 84 ? -6.191 1.099 -2.906 1 98.94 84 LEU B O 1
ATOM 1858 N N . VAL B 1 85 ? -6.57 -1.09 -2.789 1 98.94 85 VAL B N 1
ATOM 1859 C CA . VAL B 1 85 ? -7.586 -0.956 -1.75 1 98.94 85 VAL B CA 1
ATOM 1860 C C . VAL B 1 85 ? -6.977 -0.294 -0.515 1 98.94 85 VAL B C 1
ATOM 1862 O O . VAL B 1 85 ? -7.543 0.658 0.027 1 98.94 85 VAL B O 1
ATOM 1865 N N . ALA B 1 86 ? -5.801 -0.761 -0.135 1 98.94 86 ALA B N 1
ATOM 1866 C CA . ALA B 1 86 ? -5.141 -0.26 1.067 1 98.94 86 ALA B CA 1
ATOM 1867 C C . ALA B 1 86 ? -4.758 1.209 0.911 1 98.94 86 ALA B C 1
ATOM 1869 O O . ALA B 1 86 ? -4.715 1.954 1.894 1 98.94 86 ALA B O 1
ATOM 1870 N N . SER B 1 87 ? -4.449 1.621 -0.276 1 98.94 87 SER B N 1
ATOM 1871 C CA . SER B 1 87 ? -4.078 3.012 -0.52 1 98.94 87 SER B CA 1
ATOM 1872 C C . SER B 1 87 ? -5.25 3.951 -0.248 1 98.94 87 SER B C 1
ATOM 1874 O O . SER B 1 87 ? -5.055 5.152 -0.055 1 98.94 87 SER B O 1
ATOM 1876 N N . ALA B 1 88 ? -6.445 3.455 -0.227 1 98.81 88 ALA B N 1
ATOM 1877 C CA . ALA B 1 88 ? -7.617 4.262 0.1 1 98.81 88 ALA B CA 1
ATOM 1878 C C . ALA B 1 88 ? -7.578 4.719 1.556 1 98.81 88 ALA B C 1
ATOM 1880 O O . ALA B 1 88 ? -8.227 5.703 1.921 1 98.81 88 ALA B O 1
ATOM 1881 N N . PHE B 1 89 ? -6.84 3.99 2.439 1 98.94 89 PHE B N 1
ATOM 1882 C CA . PHE B 1 89 ? -6.715 4.41 3.83 1 98.94 89 PHE B CA 1
ATOM 1883 C C . PHE B 1 89 ? -5.965 5.73 3.934 1 98.94 89 PHE B C 1
ATOM 1885 O O . PHE B 1 89 ? -6.391 6.641 4.648 1 98.94 89 PHE B O 1
ATOM 1892 N N . GLY B 1 90 ? -4.859 5.812 3.188 1 98.5 90 GLY B N 1
ATOM 1893 C CA . GLY B 1 90 ? -4.137 7.078 3.143 1 98.5 90 GLY B CA 1
ATOM 1894 C C . GLY B 1 90 ? -4.961 8.211 2.568 1 98.5 90 GLY B C 1
ATOM 1895 O O . GLY B 1 90 ? -4.898 9.344 3.062 1 98.5 90 GLY B O 1
ATOM 1896 N N . ALA B 1 91 ? -5.707 7.898 1.551 1 98.69 91 ALA B N 1
ATOM 1897 C CA . ALA B 1 91 ? -6.586 8.898 0.951 1 98.69 91 ALA B CA 1
ATOM 1898 C C . ALA B 1 91 ? -7.609 9.406 1.963 1 98.69 91 ALA B C 1
ATOM 1900 O O . ALA B 1 91 ? -7.832 10.617 2.072 1 98.69 91 ALA B O 1
ATOM 1901 N N . ALA B 1 92 ? -8.219 8.484 2.668 1 98.69 92 ALA B N 1
ATOM 1902 C CA . ALA B 1 92 ? -9.188 8.852 3.699 1 98.69 92 ALA B CA 1
ATOM 1903 C C . ALA B 1 92 ? -8.547 9.711 4.781 1 98.69 92 ALA B C 1
ATOM 1905 O O . ALA B 1 92 ? -9.117 10.719 5.203 1 98.69 92 ALA B O 1
ATOM 1906 N N . LEU B 1 93 ? -7.379 9.305 5.195 1 98.12 93 LEU B N 1
ATOM 1907 C CA . LEU B 1 93 ? -6.688 10.062 6.234 1 98.12 93 LEU B CA 1
ATOM 1908 C C . LEU B 1 93 ? -6.355 11.469 5.746 1 98.12 93 LEU B C 1
ATOM 1910 O O . LEU B 1 93 ? -6.5 12.445 6.496 1 98.12 93 LEU B O 1
ATOM 1914 N N . ALA B 1 94 ? -5.914 11.555 4.516 1 97 94 ALA B N 1
ATOM 1915 C CA . ALA B 1 94 ? -5.574 12.859 3.945 1 97 94 ALA B CA 1
ATOM 1916 C C . ALA B 1 94 ? -6.785 13.781 3.922 1 97 94 ALA B C 1
ATOM 1918 O O . ALA B 1 94 ? -6.652 15 4.094 1 97 94 ALA B O 1
ATOM 1919 N N . ARG B 1 95 ? -7.926 13.219 3.66 1 97.19 95 ARG B N 1
ATOM 1920 C CA . ARG B 1 95 ? -9.156 14.008 3.67 1 97.19 95 ARG B CA 1
ATOM 1921 C C . ARG B 1 95 ? -9.531 14.422 5.09 1 97.19 95 ARG B C 1
ATOM 1923 O O . ARG B 1 95 ? -9.953 15.555 5.324 1 97.19 95 ARG B O 1
ATOM 1930 N N . TRP B 1 96 ? -9.344 13.555 6.035 1 96.5 96 TRP B N 1
ATOM 1931 C CA . TRP B 1 96 ? -9.719 13.797 7.422 1 96.5 96 TRP B CA 1
ATOM 1932 C C . TRP B 1 96 ? -8.711 14.711 8.109 1 96.5 96 TRP B C 1
ATOM 1934 O O . TRP B 1 96 ? -9.094 15.609 8.867 1 96.5 96 TRP B O 1
ATOM 1944 N N . LYS B 1 97 ? -7.438 14.438 7.816 1 94.69 97 LYS B N 1
ATOM 1945 C CA . LYS B 1 97 ? -6.316 15.141 8.43 1 94.69 97 LYS B CA 1
ATOM 1946 C C . LYS B 1 97 ? -5.27 15.523 7.387 1 94.69 97 LYS B C 1
ATOM 1948 O O . LYS B 1 97 ? -4.164 14.984 7.383 1 94.69 97 LYS B O 1
ATOM 1953 N N . PRO B 1 98 ? -5.598 16.578 6.613 1 94.19 98 PRO B N 1
ATOM 1954 C CA . PRO B 1 98 ? -4.609 17 5.617 1 94.19 98 PRO B CA 1
ATOM 1955 C C . PRO B 1 98 ? -3.248 17.312 6.234 1 94.19 98 PRO B C 1
ATOM 1957 O O . PRO B 1 98 ? -3.178 17.922 7.309 1 94.19 98 PRO B O 1
ATOM 1960 N N . GLY B 1 99 ? -2.205 16.844 5.578 1 94.81 99 GLY B N 1
ATOM 1961 C CA . GLY B 1 99 ? -0.86 17.094 6.07 1 94.81 99 GLY B CA 1
ATOM 1962 C C . GLY B 1 99 ? -0.318 15.953 6.918 1 94.81 99 GLY B C 1
ATOM 1963 O O . GLY B 1 99 ? 0.86 15.953 7.281 1 94.81 99 GLY B O 1
ATOM 1964 N N . ALA B 1 100 ? -1.188 14.938 7.203 1 96 100 ALA B N 1
ATOM 1965 C CA . ALA B 1 100 ? -0.732 13.789 7.98 1 96 100 ALA B CA 1
ATOM 1966 C C . ALA B 1 100 ? 0.32 12.992 7.211 1 96 100 ALA B C 1
ATOM 1968 O O . ALA B 1 100 ? 0.204 12.805 5.996 1 96 100 ALA B O 1
ATOM 1969 N N . VAL B 1 101 ? 1.307 12.5 7.949 1 96.38 101 VAL B N 1
ATOM 1970 C CA . VAL B 1 101 ? 2.389 11.711 7.367 1 96.38 101 VAL B CA 1
ATOM 1971 C C . VAL B 1 101 ? 2.32 10.281 7.891 1 96.38 101 VAL B C 1
ATOM 1973 O O . VAL B 1 101 ? 2.332 10.055 9.102 1 96.38 101 VAL B O 1
ATOM 1976 N N . TYR B 1 102 ? 2.246 9.328 6.969 1 96.88 102 TYR B N 1
ATOM 1977 C CA . TYR B 1 102 ? 2.27 7.926 7.375 1 96.88 102 TYR B CA 1
ATOM 1978 C C . TYR B 1 102 ? 3.623 7.555 7.973 1 96.88 102 TYR B C 1
ATOM 1980 O O . TYR B 1 102 ? 4.668 7.812 7.371 1 96.88 102 TYR B O 1
ATOM 1988 N N . ALA B 1 103 ? 3.541 6.961 9.133 1 98.38 103 ALA B N 1
ATOM 1989 C CA . ALA B 1 103 ? 4.746 6.422 9.75 1 98.38 103 ALA B CA 1
ATOM 1990 C C . ALA B 1 103 ? 4.82 4.906 9.578 1 98.38 103 ALA B C 1
ATOM 1992 O O . ALA B 1 103 ? 5.902 4.348 9.383 1 98.38 103 ALA B O 1
ATOM 1993 N N . SER B 1 104 ? 3.717 4.25 9.703 1 98.94 104 SER B N 1
ATOM 1994 C CA . SER B 1 104 ? 3.662 2.814 9.453 1 98.94 104 SER B CA 1
ATOM 1995 C C . SER B 1 104 ? 2.25 2.371 9.094 1 98.94 104 SER B C 1
ATOM 1997 O O . SER B 1 104 ? 1.281 3.086 9.352 1 98.94 104 SER B O 1
ATOM 1999 N N . GLN B 1 105 ? 2.143 1.183 8.477 1 98.94 105 GLN B N 1
ATOM 2000 C CA . GLN B 1 105 ? 0.884 0.534 8.125 1 98.94 105 GLN B CA 1
ATOM 2001 C C . GLN B 1 105 ? 1.022 -0.986 8.156 1 98.94 105 GLN B C 1
ATOM 2003 O O . GLN B 1 105 ? 1.867 -1.552 7.461 1 98.94 105 GLN B O 1
ATOM 2008 N N . GLU B 1 106 ? 0.247 -1.603 9.016 1 98.94 106 GLU B N 1
ATOM 2009 C CA . GLU B 1 106 ? 0.055 -3.049 8.977 1 98.94 106 GLU B CA 1
ATOM 2010 C C . GLU B 1 106 ? -1.198 -3.422 8.195 1 98.94 106 GLU B C 1
ATOM 2012 O O . GLU B 1 106 ? -2.271 -2.861 8.422 1 98.94 106 GLU B O 1
ATOM 2017 N N . LEU B 1 107 ? -1 -4.348 7.309 1 98.94 107 LEU B N 1
ATOM 2018 C CA . LEU B 1 107 ? -2.113 -4.754 6.457 1 98.94 107 LEU B CA 1
ATOM 2019 C C . LEU B 1 107 ? -2.291 -6.27 6.484 1 98.94 107 LEU B C 1
ATOM 2021 O O . LEU B 1 107 ? -1.32 -7.016 6.336 1 98.94 107 LEU B O 1
ATOM 2025 N N . LYS B 1 108 ? -3.469 -6.668 6.664 1 98.94 108 LYS B N 1
ATOM 2026 C CA . LYS B 1 108 ? -3.9 -8.047 6.422 1 98.94 108 LYS B CA 1
ATOM 2027 C C . LYS B 1 108 ? -4.926 -8.109 5.297 1 98.94 108 LYS B C 1
ATOM 2029 O O . LYS B 1 108 ? -5.961 -7.438 5.352 1 98.94 108 LYS B O 1
ATOM 2034 N N . PHE B 1 109 ? -4.602 -8.844 4.305 1 98.75 109 PHE B N 1
ATOM 2035 C CA . PHE B 1 109 ? -5.516 -9.055 3.189 1 98.75 109 PHE B CA 1
ATOM 2036 C C . PHE B 1 109 ? -6.375 -10.297 3.428 1 98.75 109 PHE B C 1
ATOM 2038 O O . PHE B 1 109 ? -5.934 -11.414 3.176 1 98.75 109 PHE B O 1
ATOM 2045 N N . ARG B 1 110 ? -7.621 -10.07 3.75 1 98.56 110 ARG B N 1
ATOM 2046 C CA . ARG B 1 110 ? -8.469 -11.102 4.34 1 98.56 110 ARG B CA 1
ATOM 2047 C C . ARG B 1 110 ? -9.297 -11.805 3.271 1 98.56 110 ARG B C 1
ATOM 2049 O O . ARG B 1 110 ? -9.57 -13 3.375 1 98.56 110 ARG B O 1
ATOM 2056 N N . ALA B 1 111 ? -9.781 -11.078 2.348 1 97.75 111 ALA B N 1
ATOM 2057 C CA . ALA B 1 111 ? -10.609 -11.562 1.246 1 97.75 111 ALA B CA 1
ATOM 2058 C C . ALA B 1 111 ? -10.391 -10.727 -0.012 1 97.75 111 ALA B C 1
ATOM 2060 O O . ALA B 1 111 ? -10.062 -9.547 0.072 1 97.75 111 ALA B O 1
ATOM 2061 N N . PRO B 1 112 ? -10.586 -11.32 -1.159 1 97.31 112 PRO B N 1
ATOM 2062 C CA . PRO B 1 112 ? -10.391 -10.555 -2.389 1 97.31 112 PRO B CA 1
ATOM 2063 C C . PRO B 1 112 ? -11.469 -9.5 -2.605 1 97.31 112 PRO B C 1
ATOM 2065 O O . PRO B 1 112 ? -12.641 -9.727 -2.279 1 97.31 112 PRO B O 1
ATOM 2068 N N . THR B 1 113 ? -11.023 -8.344 -3.045 1 98.12 113 THR B N 1
ATOM 2069 C CA . THR B 1 113 ? -11.938 -7.328 -3.566 1 98.12 113 THR B CA 1
ATOM 2070 C C . THR B 1 113 ? -12.117 -7.488 -5.074 1 98.12 113 THR B C 1
ATOM 2072 O O . THR B 1 113 ? -11.148 -7.73 -5.797 1 98.12 113 THR B O 1
ATOM 2075 N N . ARG B 1 114 ? -13.375 -7.324 -5.547 1 96.38 114 ARG B N 1
ATOM 2076 C CA . ARG B 1 114 ? -13.656 -7.484 -6.973 1 96.38 114 ARG B CA 1
ATOM 2077 C C . ARG B 1 114 ? -13.969 -6.141 -7.621 1 96.38 114 ARG B C 1
ATOM 2079 O O . ARG B 1 114 ? -14.5 -5.238 -6.973 1 96.38 114 ARG B O 1
ATOM 2086 N N . VAL B 1 115 ? -13.625 -6.117 -8.859 1 97.5 115 VAL B N 1
ATOM 2087 C CA . VAL B 1 115 ? -13.984 -4.945 -9.648 1 97.5 115 VAL B CA 1
ATOM 2088 C C . VAL B 1 115 ? -15.492 -4.727 -9.594 1 97.5 115 VAL B C 1
ATOM 2090 O 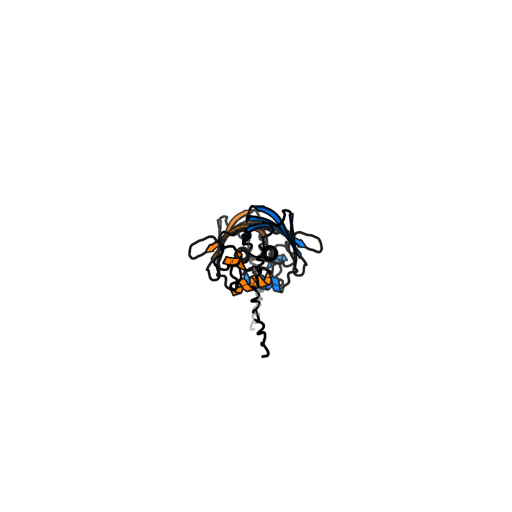O . VAL B 1 115 ? -16.266 -5.676 -9.703 1 97.5 115 VAL B O 1
ATOM 2093 N N . GLY B 1 116 ? -15.836 -3.479 -9.312 1 97.44 116 GLY B N 1
ATOM 2094 C CA . GLY B 1 116 ? -17.25 -3.121 -9.352 1 97.44 116 GLY B CA 1
ATOM 2095 C C . GLY B 1 116 ? -17.922 -3.232 -7.996 1 97.44 116 GLY B C 1
ATOM 2096 O O . GLY B 1 116 ? -19.047 -2.768 -7.824 1 97.44 116 GLY B O 1
ATOM 2097 N N . GLU B 1 117 ? -17.266 -3.844 -7.059 1 96.62 117 GLU B N 1
ATOM 2098 C CA . GLU B 1 117 ? -17.844 -3.973 -5.723 1 96.62 117 GLU B CA 1
ATOM 2099 C C . GLU B 1 117 ? -17.719 -2.668 -4.941 1 96.62 117 GLU B C 1
ATOM 2101 O O . GLU B 1 117 ? -16.672 -2.021 -4.961 1 96.62 117 GLU B O 1
ATOM 2106 N N . GLU B 1 118 ? -18.844 -2.289 -4.352 1 98.56 118 GLU B N 1
ATOM 2107 C CA . GLU B 1 118 ? -18.781 -1.104 -3.5 1 98.56 118 GLU B CA 1
ATOM 2108 C C . GLU B 1 118 ? -18.156 -1.425 -2.146 1 98.56 118 GLU B C 1
ATOM 2110 O O . GLU B 1 118 ? -18.609 -2.338 -1.45 1 98.56 118 GLU B O 1
ATOM 2115 N N . MET B 1 119 ? -17.188 -0.659 -1.784 1 98.88 119 MET B N 1
ATOM 2116 C CA . MET B 1 119 ? -16.453 -0.856 -0.541 1 98.88 119 MET B CA 1
ATOM 2117 C C . MET B 1 119 ? -16.672 0.315 0.412 1 98.88 119 MET B C 1
ATOM 2119 O O . MET B 1 119 ? -16.859 1.449 -0.027 1 98.88 119 MET B O 1
ATOM 2123 N N . GLU B 1 120 ? -16.688 0.028 1.667 1 98.94 120 GLU B N 1
ATOM 2124 C CA . GLU B 1 120 ? -16.578 1.047 2.707 1 98.94 120 GLU B CA 1
ATOM 2125 C C . GLU B 1 120 ? -15.18 1.079 3.307 1 98.94 120 GLU B C 1
ATOM 2127 O O . GLU B 1 120 ? -14.68 0.061 3.791 1 98.94 120 GLU B O 1
ATOM 2132 N N . ILE B 1 121 ? -14.562 2.227 3.221 1 98.94 121 ILE B N 1
ATOM 2133 C CA . ILE B 1 121 ? -13.234 2.475 3.775 1 98.94 121 ILE B CA 1
ATOM 2134 C C . ILE B 1 121 ? -13.359 3.244 5.09 1 98.94 121 ILE B C 1
ATOM 2136 O O . ILE B 1 121 ? -13.961 4.32 5.129 1 98.94 121 ILE B O 1
ATOM 2140 N N . GLU B 1 122 ? -12.766 2.656 6.109 1 98.81 122 GLU B N 1
ATOM 2141 C CA . GLU B 1 122 ? -12.891 3.291 7.418 1 98.81 122 GLU B CA 1
ATOM 2142 C C . GLU B 1 122 ? -11.523 3.451 8.086 1 98.81 122 GLU B C 1
ATOM 2144 O O . GLU B 1 122 ? -10.711 2.531 8.062 1 98.81 122 GLU B O 1
ATOM 2149 N N . ILE B 1 123 ? -11.32 4.602 8.648 1 98.69 123 ILE B N 1
ATOM 2150 C CA . ILE B 1 123 ? -10.188 4.875 9.531 1 98.69 123 ILE B CA 1
ATOM 2151 C C . ILE B 1 123 ? -10.695 5.387 10.875 1 98.69 123 ILE B C 1
ATOM 2153 O O . ILE B 1 123 ? -11.445 6.363 10.93 1 98.69 123 ILE B O 1
ATOM 2157 N N . ALA B 1 124 ? -10.312 4.684 11.906 1 98.56 124 ALA B N 1
ATOM 2158 C CA . ALA B 1 124 ? -10.789 5.031 13.242 1 98.56 124 ALA B CA 1
ATOM 2159 C C . ALA B 1 124 ? -9.625 5.305 14.188 1 98.56 124 ALA B C 1
ATOM 2161 O O . ALA B 1 124 ? -8.703 4.492 14.297 1 98.56 124 ALA B O 1
ATOM 2162 N N . LEU B 1 125 ? -9.703 6.41 14.922 1 98.31 125 LEU B N 1
ATOM 2163 C CA . LEU B 1 125 ? -8.641 6.785 15.859 1 98.31 125 LEU B CA 1
ATOM 2164 C C . LEU B 1 125 ? -8.648 5.871 17.078 1 98.31 125 LEU B C 1
ATOM 2166 O O . LEU B 1 125 ? -9.656 5.777 17.781 1 98.31 125 LEU B O 1
ATOM 2170 N N . ILE B 1 126 ? -7.555 5.223 17.297 1 97.94 126 ILE B N 1
ATOM 2171 C CA . ILE B 1 126 ? -7.387 4.367 18.469 1 97.94 126 ILE B CA 1
ATOM 2172 C C . ILE B 1 126 ? -6.859 5.191 19.641 1 97.94 126 ILE B C 1
ATOM 2174 O O . ILE B 1 126 ? -7.418 5.145 20.734 1 97.94 126 ILE B O 1
ATOM 2178 N N . ARG B 1 127 ? -5.793 5.887 19.312 1 96.56 127 ARG B N 1
ATOM 2179 C CA . ARG B 1 127 ? -5.125 6.695 20.328 1 96.56 127 ARG B CA 1
ATOM 2180 C C . ARG B 1 127 ? -4.266 7.777 19.688 1 96.56 127 ARG B C 1
ATOM 2182 O O . ARG B 1 127 ? -3.736 7.59 18.594 1 96.56 127 ARG B O 1
ATOM 2189 N N . GLN B 1 128 ? -4.172 8.844 20.406 1 95.06 128 GLN B N 1
ATOM 2190 C CA . GLN B 1 128 ? -3.301 9.93 19.969 1 95.06 128 GLN B CA 1
ATOM 2191 C C . GLN B 1 128 ? -2.396 10.398 21.109 1 95.06 128 GLN B C 1
ATOM 2193 O O . GLN B 1 128 ? -2.863 10.617 22.219 1 95.06 128 GLN B O 1
ATOM 2198 N N . SER B 1 129 ? -1.148 10.422 20.859 1 94.44 129 SER B N 1
ATOM 2199 C CA . SER B 1 129 ? -0.136 10.969 21.75 1 94.44 129 SER B CA 1
ATOM 2200 C C . SER B 1 129 ? 0.666 12.078 21.078 1 94.44 129 SER B C 1
ATOM 2202 O O . SER B 1 129 ? 1.604 11.797 20.328 1 94.44 129 SER B O 1
ATOM 2204 N N . GLY B 1 130 ? 0.361 13.344 21.469 1 92.56 130 GLY B N 1
ATOM 2205 C CA . GLY B 1 130 ? 0.951 14.438 20.734 1 92.56 130 GLY B CA 1
ATOM 2206 C C . GLY B 1 130 ? 0.567 14.438 19.266 1 92.56 130 GLY B C 1
ATOM 2207 O O . GLY B 1 130 ? -0.618 14.406 18.922 1 92.56 130 GLY B O 1
ATOM 2208 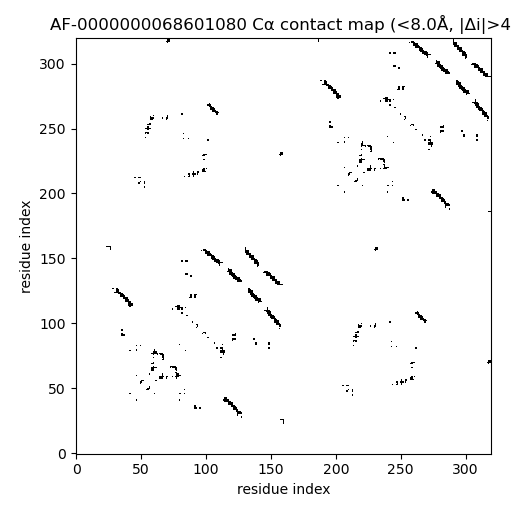N N . THR B 1 131 ? 1.645 14.406 18.422 1 93.62 131 THR B N 1
ATOM 2209 C CA . THR B 1 131 ? 1.372 14.438 17 1 93.62 131 THR B CA 1
ATOM 2210 C C . THR B 1 131 ? 1.264 13.016 16.438 1 93.62 131 THR B C 1
ATOM 2212 O O . THR B 1 131 ? 0.931 12.828 15.266 1 93.62 131 THR B O 1
ATOM 2215 N N . ARG B 1 132 ? 1.507 12.094 17.281 1 96 132 ARG B N 1
ATOM 2216 C CA . ARG B 1 132 ? 1.435 10.711 16.844 1 96 132 ARG B CA 1
ATOM 2217 C C . ARG B 1 132 ? 0.037 10.141 17.047 1 96 132 ARG B C 1
ATOM 2219 O O . ARG B 1 132 ? -0.51 10.211 18.156 1 96 132 ARG B O 1
ATOM 2226 N N . ALA B 1 133 ? -0.53 9.609 16.016 1 97.5 133 ALA B N 1
ATOM 2227 C CA . ALA B 1 133 ? -1.881 9.062 16.109 1 97.5 133 ALA B CA 1
ATOM 2228 C C . ALA B 1 133 ? -1.942 7.66 15.492 1 97.5 133 ALA B C 1
ATOM 2230 O O . ALA B 1 133 ? -1.402 7.422 14.414 1 97.5 133 ALA B O 1
ATOM 2231 N N . ARG B 1 134 ? -2.58 6.75 16.219 1 98.56 134 ARG B N 1
ATOM 2232 C CA . ARG B 1 134 ? -2.785 5.375 15.781 1 98.56 134 ARG B CA 1
ATOM 2233 C C . ARG B 1 134 ? -4.223 5.16 15.312 1 98.56 134 ARG B C 1
ATOM 2235 O O . ARG B 1 134 ? -5.168 5.531 16.016 1 98.56 134 ARG B O 1
ATOM 2242 N N . TYR B 1 135 ? -4.367 4.559 14.172 1 98.69 135 TYR B N 1
ATOM 2243 C CA . TYR B 1 135 ? -5.684 4.359 13.578 1 98.69 135 TYR B CA 1
ATOM 2244 C C . TYR B 1 135 ? -5.922 2.889 13.266 1 98.69 135 TYR B C 1
ATOM 2246 O O . TYR B 1 135 ? -5.016 2.188 12.805 1 98.69 135 TYR B O 1
ATOM 2254 N N . GLU B 1 136 ? -7.113 2.432 13.531 1 98.81 136 GLU B N 1
ATOM 2255 C CA . GLU B 1 136 ? -7.594 1.207 12.898 1 98.81 136 GLU B CA 1
ATOM 2256 C C . GLU B 1 136 ? -8.055 1.47 11.469 1 98.81 136 GLU B C 1
ATOM 2258 O O . GLU B 1 136 ? -8.789 2.432 11.211 1 98.81 136 GLU B O 1
ATOM 2263 N N . THR B 1 137 ? -7.645 0.687 10.539 1 98.94 137 THR B N 1
ATOM 2264 C CA . THR B 1 137 ? -8.031 0.815 9.141 1 98.94 137 THR B CA 1
ATOM 2265 C C . THR B 1 137 ? -8.797 -0.42 8.68 1 98.94 137 THR B C 1
ATOM 2267 O O . THR B 1 137 ? -8.383 -1.551 8.945 1 98.94 137 THR B O 1
ATOM 2270 N N . THR B 1 138 ? -9.961 -0.195 8.023 1 98.94 138 THR B N 1
ATOM 2271 C CA . THR B 1 138 ? -10.781 -1.313 7.578 1 98.94 138 THR B CA 1
ATOM 2272 C C . THR B 1 138 ? -11.438 -1.003 6.234 1 98.94 138 THR B C 1
ATOM 2274 O O . THR B 1 138 ? -11.984 0.083 6.039 1 98.94 138 THR B O 1
ATOM 2277 N N . ALA B 1 139 ? -11.344 -1.915 5.348 1 98.94 139 ALA B N 1
ATOM 2278 C CA . ALA B 1 139 ? -12.102 -1.903 4.098 1 98.94 139 ALA B CA 1
ATOM 2279 C C . ALA B 1 139 ? -13.039 -3.104 4.012 1 98.94 139 ALA B C 1
ATOM 2281 O O . ALA B 1 139 ? -12.594 -4.254 4.051 1 98.94 139 ALA B O 1
ATOM 2282 N N . ARG B 1 140 ? -14.281 -2.867 3.881 1 98.88 140 ARG B N 1
ATOM 2283 C CA . ARG B 1 140 ? -15.258 -3.955 3.871 1 98.88 140 ARG B CA 1
ATOM 2284 C C . ARG B 1 140 ? -16.25 -3.791 2.727 1 98.88 140 ARG B C 1
ATOM 2286 O O . ARG B 1 140 ? -16.547 -2.67 2.318 1 98.88 140 ARG B O 1
ATOM 2293 N N . ARG B 1 141 ? -16.766 -4.895 2.268 1 98.62 141 ARG B N 1
ATOM 2294 C CA . ARG B 1 141 ? -17.844 -4.883 1.272 1 98.62 141 ARG B CA 1
ATOM 2295 C C . ARG B 1 141 ? -19.141 -4.336 1.864 1 98.62 141 ARG B C 1
ATOM 2297 O O . ARG B 1 141 ? -19.594 -4.809 2.904 1 98.62 141 ARG B O 1
ATOM 2304 N N . VAL B 1 142 ? -19.703 -3.426 1.131 1 98.44 142 VAL B N 1
ATOM 2305 C CA . VAL B 1 142 ? -20.922 -2.797 1.643 1 98.44 142 VAL B CA 1
ATOM 2306 C C . VAL B 1 142 ? -22.062 -3.812 1.664 1 98.44 142 VAL B C 1
ATOM 2308 O O . VAL B 1 142 ? -22.828 -3.865 2.621 1 98.44 142 VAL B O 1
ATOM 2311 N N . LYS B 1 143 ? -22.078 -4.594 0.667 1 97.38 143 LYS B N 1
ATOM 2312 C CA . LYS B 1 143 ? -23.219 -5.496 0.462 1 97.38 143 LYS B CA 1
ATOM 2313 C C . LYS B 1 143 ? -23.328 -6.504 1.603 1 97.38 143 LYS B C 1
ATOM 2315 O O . LYS B 1 143 ? -24.422 -6.789 2.078 1 97.38 143 LYS B O 1
ATOM 2320 N N . CYS B 1 144 ? -22.219 -7.062 2.109 1 97.69 144 CYS B N 1
ATOM 2321 C CA . CYS B 1 144 ? -22.344 -8.172 3.047 1 97.69 144 CYS B CA 1
ATOM 2322 C C . CYS B 1 144 ? -21.516 -7.922 4.305 1 97.69 144 CYS B C 1
ATOM 2324 O O . CYS B 1 144 ? -21.547 -8.711 5.246 1 97.69 144 CYS B O 1
ATOM 2326 N N . GLY B 1 145 ? -20.719 -6.914 4.266 1 98 145 GLY B N 1
ATOM 2327 C CA . GLY B 1 145 ? -19.969 -6.559 5.465 1 98 145 GLY B CA 1
ATOM 2328 C C . GLY B 1 145 ? -18.641 -7.277 5.57 1 98 145 GLY B C 1
ATOM 2329 O O . GLY B 1 145 ? -17.875 -7.035 6.5 1 98 145 GLY B O 1
ATOM 2330 N N . THR B 1 146 ? -18.297 -8.102 4.574 1 98.44 146 THR B N 1
ATOM 2331 C CA . THR B 1 146 ? -17.047 -8.852 4.605 1 98.44 146 THR B CA 1
ATOM 2332 C C . THR B 1 146 ? -15.852 -7.91 4.59 1 98.44 146 THR B C 1
ATOM 2334 O O . THR B 1 146 ? -15.766 -7.023 3.736 1 98.44 146 THR B O 1
ATOM 2337 N N . VAL B 1 147 ? -14.969 -8.062 5.625 1 98.94 147 VAL B N 1
ATOM 2338 C CA . VAL B 1 147 ? -13.727 -7.301 5.672 1 98.94 147 VAL B CA 1
ATOM 2339 C C . VAL B 1 147 ? -12.727 -7.871 4.668 1 98.94 147 VAL B C 1
ATOM 2341 O O . VAL B 1 147 ? -12.383 -9.055 4.73 1 98.94 147 VAL B O 1
ATOM 2344 N N . CYS B 1 148 ? -12.289 -7.02 3.787 1 98.88 148 CYS B N 1
ATOM 2345 C CA . CYS B 1 148 ? -11.352 -7.465 2.76 1 98.88 148 CYS B CA 1
ATOM 2346 C C . CYS B 1 148 ? -9.922 -7.113 3.143 1 98.88 148 CYS B C 1
ATOM 2348 O O . CYS B 1 148 ? -9 -7.902 2.912 1 98.88 148 CYS B O 1
ATOM 2350 N N . VAL B 1 149 ? -9.711 -5.941 3.678 1 98.94 149 VAL B N 1
ATOM 2351 C CA . VAL B 1 149 ? -8.406 -5.484 4.141 1 98.94 149 VAL B CA 1
ATOM 2352 C C . VAL B 1 149 ? -8.547 -4.797 5.496 1 98.94 149 VAL B C 1
ATOM 2354 O O . VAL B 1 149 ? -9.461 -3.992 5.699 1 98.94 149 VAL B O 1
ATOM 2357 N N . ASP B 1 150 ? -7.715 -5.125 6.383 1 98.94 150 ASP B N 1
ATOM 2358 C CA . ASP B 1 150 ? -7.711 -4.391 7.645 1 98.94 150 ASP B CA 1
ATOM 2359 C C . ASP B 1 150 ? -6.293 -4.266 8.203 1 98.94 150 ASP B C 1
ATOM 2361 O O . ASP B 1 150 ? -5.336 -4.738 7.586 1 98.94 150 ASP B O 1
ATOM 2365 N N . GLY B 1 151 ? -6.133 -3.482 9.281 1 98.94 151 GLY B N 1
ATOM 2366 C CA . GLY B 1 151 ? -4.84 -3.266 9.906 1 98.94 151 GLY B CA 1
ATOM 2367 C C . GLY B 1 151 ? -4.809 -2.053 10.812 1 98.94 151 GLY B C 1
ATOM 2368 O O . GLY B 1 151 ? -5.836 -1.653 11.359 1 98.94 151 GLY B O 1
ATOM 2369 N N . VAL B 1 152 ? -3.58 -1.631 11.023 1 98.94 152 VAL B N 1
ATOM 2370 C CA . VAL B 1 152 ? -3.344 -0.485 11.898 1 98.94 152 VAL B CA 1
ATOM 2371 C C . VAL B 1 152 ? -2.311 0.444 11.266 1 98.94 152 VAL B C 1
ATOM 2373 O O . VAL B 1 152 ? -1.302 -0.017 10.727 1 98.94 152 VAL B O 1
ATOM 2376 N N . ALA B 1 153 ? -2.605 1.667 11.359 1 98.88 153 ALA B N 1
ATOM 2377 C CA . ALA B 1 153 ? -1.688 2.676 10.836 1 98.88 153 ALA B CA 1
ATOM 2378 C C . ALA B 1 153 ? -1.214 3.613 11.945 1 98.88 153 ALA B C 1
ATOM 2380 O O . ALA B 1 153 ? -1.942 3.865 12.906 1 98.88 153 ALA B O 1
ATOM 2381 N N . LEU B 1 154 ? -0.017 4.055 11.812 1 98.81 154 LEU B N 1
ATOM 2382 C CA . LEU B 1 154 ? 0.521 5.156 12.609 1 98.81 154 LEU B CA 1
ATOM 2383 C C . LEU B 1 154 ? 0.802 6.371 11.734 1 98.81 154 LEU B C 1
ATOM 2385 O O . LEU B 1 154 ? 1.385 6.242 10.656 1 98.81 154 LEU B O 1
ATOM 2389 N N . ALA B 1 155 ? 0.373 7.512 12.164 1 98 155 ALA B N 1
ATOM 2390 C CA . ALA B 1 155 ? 0.598 8.742 11.406 1 98 155 ALA B CA 1
ATOM 2391 C C . ALA B 1 155 ? 1.111 9.859 12.312 1 98 155 ALA B C 1
ATOM 2393 O O . ALA B 1 155 ? 0.857 9.852 13.516 1 98 155 ALA B O 1
ATOM 2394 N N . ILE B 1 156 ? 1.889 10.734 11.75 1 96.44 156 ILE B N 1
ATOM 2395 C CA . ILE B 1 156 ? 2.307 11.977 12.383 1 96.44 156 ILE B CA 1
ATOM 2396 C C . ILE B 1 156 ? 1.44 13.133 11.883 1 96.44 156 ILE B C 1
ATOM 2398 O O . ILE B 1 156 ? 1.453 13.445 10.688 1 96.44 156 ILE B O 1
ATOM 2402 N N . LEU B 1 157 ? 0.724 13.664 12.773 1 94.38 157 LEU B N 1
ATOM 2403 C CA . LEU B 1 157 ? -0.207 14.734 12.422 1 94.38 157 LEU B CA 1
ATOM 2404 C C . LEU B 1 157 ? 0.487 16.094 12.453 1 94.38 157 LEU B C 1
ATOM 2406 O O . LEU B 1 157 ? 1.438 16.297 13.211 1 94.38 157 LEU B O 1
ATOM 2410 N N . PRO B 1 158 ? 0.069 16.969 11.523 1 88.5 158 PRO B N 1
ATOM 2411 C CA . PRO B 1 158 ? 0.665 18.312 11.555 1 88.5 158 PRO B CA 1
ATOM 2412 C C . PRO B 1 158 ? 0.375 19.062 12.859 1 88.5 158 PRO B C 1
ATOM 2414 O O . PRO B 1 158 ? -0.645 18.797 13.508 1 88.5 158 PRO B O 1
ATOM 2417 N N . GLU B 1 159 ? 1.548 19.641 13.344 1 76.06 159 GLU B N 1
ATOM 2418 C CA . GLU B 1 159 ? 1.351 20.406 14.562 1 76.06 159 GLU B CA 1
ATOM 2419 C C . GLU B 1 159 ? 0.307 21.5 14.359 1 76.06 159 GLU B C 1
ATOM 2421 O O . GLU B 1 159 ? 0.22 22.094 13.281 1 76.06 159 GLU B O 1
ATOM 2426 N N . GLU B 1 160 ? -0.755 21.422 15.016 1 57.84 160 GLU B N 1
ATOM 2427 C CA . GLU B 1 160 ? -1.723 22.516 15.008 1 57.84 160 GLU B CA 1
ATOM 2428 C C . GLU B 1 160 ? -1.048 23.844 15.305 1 57.84 160 GLU B C 1
ATOM 2430 O O . GLU B 1 160 ? -0.033 23.891 16 1 57.84 160 GLU B O 1
#

Sequence (320 aa):
MLARITAPSRAWTPTSLFSRLVSSRCASSSREGAAYTQKRTFTERDVETFASVTGDMNPIHDARANASAWTGGKLREPAVHGMLVASAFGAALARWKPGAVYASQELKFRAPTRVGEEMEIEIALIRQSGTRARYETTARRVKCGTVCVDGVALAILPEEMLARITAPSRAWTPTSLFSRLVSSRCASSSREGAAYTQKRTFTERDVETFASVTGDMNPIHDARANASAWTGGKLREPAVHGMLVASAFGAALARWKPGAVYASQELKFRAPTRVGEEMEIEIALIRQSGTRARYETTARRVKCGTVCVDGVALAILPEE

pLDDT: mean 84.83, std 23.19, range [32.72, 98.94]

Nearest PDB structures (foldseek):
  3ir3-assembly1_A  TM=8.657E-01  e=6.161E-10  Homo sapiens
  4w78-assembly1_F  TM=8.701E-01  e=4.006E-08  Mycobacterium tuberculosis SUMu008
  4gah-assembly1_B  TM=8.611E-01  e=5.066E-06  Homo sapiens
  4ae8-assembly2_D  TM=8.661E-01  e=6.075E-06  Homo sapiens
  4ae8-assembly1_B  TM=8.442E-01  e=1.417E-05  Homo sapiens

InterPro domains:
  IPR002539 MaoC-like dehydratase domain [PF01575] (37-132)
  IPR029069 HotDog domain superfamily [SSF54637] (39-159)
  IPR050965 UPF0336/Enoyl-CoA hydratase-related [PTHR43437] (22-159)

Organism: Ostreococcus tauri (NCBI:txid70448)

Radius of gyration: 29.46 Å; Cα contacts (8 Å, |Δi|>4): 678; chains: 2; bounding box: 46×151×90 Å

Secondary structure (DSSP, 8-state):
-----------------------------PPTT-EEEEEEE--HHHHHHHHHHH----GGG-TTS-HHHHTTTS-SS----HHHHHHHHHHHHHHHSTT-EEEEEEEEE-S---TT-EEEEEEEEEEEETTEEEEEEEEEETTT--EEEEEEEEEE----/-----------------------------PPTT-EEEEEEE--HHHHHHHHHHH----GGG-TTS-HHHHTTTS-SS----HHHHHHHHHHHHHHHSTT-EEEEEEEEE-S---TT-EEEEEEEEEEEETTEEEEEEEEEETTT--EEEEEEEEEE----

Foldseek 3Di:
DPPPPPPPPPPPPPPPPPPPCPVCPQVPPPDAFDKFKDKDAAALVNQVVVCVVVVVPPLLQPQPHQVCVVVVRPDRGRFRPPVSVVVVQVVRCCVVAPPKAWPDKDKDFDAGHDHGFMKMWMWGWRDDDQQKTKIWIFIAGPVPGHTGMTTMTIIGGDRD/DDPPPPPPPPPPPPPPPPPPCPVCPQPPPPDAFDKFKDKDAAALVNQVVVCVVVVVPPLLQPQPHQVCVVVVRPDRGRFRPPVSVVVVQVVRCCVVAPPKAWPDKDKDFDAGHDHGFMKMWMWGWRDDDQQKTKIWIFIAGPVPGHTGMITMTIIGGDRD